Protein AF-A0A945I5L0-F1 (afdb_monomer_lite)

Radius of gyration: 22.21 Å; chains: 1; bounding box: 47×40×61 Å

Foldseek 3Di:
DVLVVVLVVVCVVVVLDDCQLADDQDDDPPGQAPDDDHPPDFPWDDDDDPPDTDTDGDDDCVVVQQVVPDVVSQVVRVVVVVVSVVSVLVSCCPRPPPSVVPDDPDDDPGDDDLAHDAFAFQDAAEPCQQQVQDDDQQFAFDWDWDFRVNVVRDITTHTDHQRQQGGPPDQAGGRAQLRGRYDPVCSNRPGHDPVNRVRRVVSRVVLNVVCVVVVHTSVPDDCNDHND

pLDDT: mean 82.98, std 13.94, range [37.53, 96.94]

Structure (mmCIF, N/CA/C/O backbone):
data_AF-A0A945I5L0-F1
#
_entry.id   AF-A0A945I5L0-F1
#
loop_
_atom_site.group_PDB
_atom_site.id
_atom_site.type_symbol
_atom_site.label_atom_id
_atom_site.label_alt_id
_atom_site.label_comp_id
_atom_site.label_asym_id
_atom_site.label_entity_id
_atom_site.label_seq_id
_atom_site.pdbx_PDB_ins_code
_atom_site.Cartn_x
_atom_site.Cartn_y
_atom_site.Cartn_z
_atom_site.occupancy
_atom_site.B_iso_or_equiv
_atom_site.auth_seq_id
_atom_site.auth_comp_id
_atom_site.auth_asym_id
_atom_site.auth_atom_id
_atom_site.pdbx_PDB_model_num
ATOM 1 N N . ASP A 1 1 ? 21.407 6.191 -12.675 1.00 66.44 1 ASP A N 1
ATOM 2 C CA . ASP A 1 1 ? 22.549 5.654 -13.430 1.00 66.44 1 ASP A CA 1
ATOM 3 C C . ASP A 1 1 ? 22.807 6.557 -14.636 1.00 66.44 1 ASP A C 1
ATOM 5 O O . ASP A 1 1 ? 21.913 6.680 -15.469 1.00 66.44 1 ASP A O 1
ATOM 9 N N . PRO A 1 2 ? 23.969 7.232 -14.724 1.00 72.81 2 PRO A N 1
ATOM 10 C CA . PRO A 1 2 ? 24.285 8.130 -15.839 1.00 72.81 2 PRO A CA 1
ATOM 11 C C . PRO A 1 2 ? 24.276 7.450 -17.216 1.00 72.81 2 PRO A C 1
ATOM 13 O O . PRO A 1 2 ? 23.980 8.102 -18.215 1.00 72.81 2 PRO A O 1
ATOM 16 N N . MET A 1 3 ? 24.588 6.150 -17.281 1.00 78.19 3 MET A N 1
ATOM 17 C CA . MET A 1 3 ? 24.560 5.384 -18.525 1.00 78.19 3 MET A CA 1
ATOM 18 C C . MET A 1 3 ? 23.117 5.197 -18.994 1.00 78.19 3 MET A C 1
ATOM 20 O O . MET A 1 3 ? 22.793 5.556 -20.124 1.00 78.19 3 MET A O 1
ATOM 24 N N . LEU A 1 4 ? 22.239 4.717 -18.108 1.00 81.81 4 LEU A N 1
ATOM 25 C CA . LEU A 1 4 ? 20.824 4.512 -18.420 1.00 81.81 4 LEU A CA 1
ATOM 26 C C . LEU A 1 4 ? 20.132 5.825 -18.816 1.00 81.81 4 LEU A C 1
ATOM 28 O O . LEU A 1 4 ? 19.403 5.858 -19.802 1.00 81.81 4 LEU A O 1
ATOM 32 N N . SER A 1 5 ? 20.414 6.928 -18.113 1.00 83.44 5 SER A N 1
ATOM 33 C CA . SER A 1 5 ? 19.876 8.253 -18.457 1.00 83.44 5 SER A CA 1
ATOM 34 C C . SER A 1 5 ? 20.220 8.674 -19.889 1.00 83.44 5 SER A C 1
ATOM 36 O O . SER A 1 5 ? 19.339 9.125 -20.617 1.00 83.44 5 SER A O 1
ATOM 38 N N . LYS A 1 6 ? 21.468 8.462 -20.326 1.00 88.06 6 LYS A N 1
ATOM 39 C CA . LYS A 1 6 ? 21.899 8.778 -21.695 1.00 88.06 6 LYS A CA 1
ATOM 40 C C . LYS A 1 6 ? 21.169 7.930 -22.742 1.00 88.06 6 LYS A C 1
ATOM 42 O O . LYS A 1 6 ? 20.805 8.442 -23.798 1.00 88.06 6 LYS A O 1
ATOM 47 N N . LEU A 1 7 ? 20.949 6.646 -22.454 1.00 90.19 7 LEU A N 1
ATOM 48 C CA . LEU A 1 7 ? 20.206 5.748 -23.342 1.00 90.19 7 LEU A CA 1
ATOM 49 C C . LEU A 1 7 ? 18.736 6.172 -23.460 1.00 90.19 7 LEU A C 1
ATOM 51 O O . LEU A 1 7 ? 18.211 6.239 -24.568 1.00 90.19 7 LEU A O 1
ATOM 55 N N . ILE A 1 8 ? 18.099 6.536 -22.343 1.00 87.75 8 ILE A N 1
ATOM 56 C CA . ILE A 1 8 ? 16.725 7.063 -22.321 1.00 87.75 8 ILE A CA 1
ATOM 57 C C . ILE A 1 8 ? 16.627 8.352 -23.149 1.00 87.75 8 ILE A C 1
ATOM 59 O O . ILE A 1 8 ? 15.706 8.500 -23.951 1.00 87.75 8 ILE A O 1
ATOM 63 N N . GLU A 1 9 ? 17.569 9.286 -22.996 1.00 88.56 9 GLU A N 1
ATOM 64 C CA . GLU A 1 9 ? 17.608 10.515 -23.801 1.00 88.56 9 GLU A CA 1
ATOM 65 C C . GLU A 1 9 ? 17.760 10.218 -25.297 1.00 88.56 9 GLU A C 1
ATOM 67 O O . GLU A 1 9 ? 17.050 10.801 -26.119 1.00 88.56 9 GLU A O 1
ATOM 72 N N . GLN A 1 10 ? 18.634 9.274 -25.654 1.00 93.25 10 GLN A N 1
ATOM 73 C CA . GLN A 1 10 ? 18.831 8.846 -27.036 1.00 93.25 10 GLN A CA 1
ATOM 74 C C . GLN A 1 10 ? 17.562 8.215 -27.630 1.00 93.25 10 GLN A C 1
ATOM 76 O O . GLN A 1 10 ? 17.189 8.537 -28.758 1.00 93.25 10 GLN A O 1
ATOM 81 N N . ALA A 1 11 ? 16.885 7.343 -26.881 1.00 92.56 11 ALA A N 1
ATOM 82 C CA . ALA A 1 11 ? 15.644 6.707 -27.312 1.00 92.56 11 ALA A CA 1
ATOM 83 C C . ALA A 1 11 ? 14.492 7.714 -27.443 1.00 92.56 11 ALA A C 1
ATOM 85 O O . ALA A 1 11 ? 13.739 7.670 -28.415 1.00 92.56 11 ALA A O 1
ATOM 86 N N . ARG A 1 12 ? 14.395 8.687 -26.525 1.00 90.50 12 ARG A N 1
ATOM 87 C CA . ARG A 1 12 ? 13.446 9.808 -26.635 1.00 90.50 12 ARG A CA 1
ATOM 88 C C . ARG A 1 12 ? 13.688 10.644 -27.880 1.00 90.50 12 ARG A C 1
ATOM 90 O O . ARG A 1 12 ? 12.738 10.951 -28.590 1.00 90.50 12 ARG A O 1
ATOM 97 N N . ALA A 1 13 ? 14.943 10.999 -28.154 1.00 93.75 13 ALA A N 1
ATOM 98 C CA . ALA A 1 13 ? 15.300 11.776 -29.338 1.00 93.75 13 ALA A CA 1
ATOM 99 C C . ALA A 1 13 ? 14.972 11.032 -30.646 1.00 93.75 13 ALA A C 1
ATOM 101 O O . ALA A 1 13 ? 14.662 11.671 -31.648 1.00 93.75 13 ALA A O 1
ATOM 102 N N . ALA A 1 14 ? 15.012 9.696 -30.628 1.00 95.94 14 ALA A N 1
ATOM 103 C CA . ALA A 1 14 ? 14.621 8.846 -31.750 1.00 95.94 14 ALA A CA 1
ATOM 104 C C . ALA A 1 14 ? 13.099 8.622 -31.869 1.00 95.94 14 ALA A C 1
ATOM 106 O O . ALA A 1 14 ? 12.643 8.177 -32.918 1.00 95.94 14 ALA A O 1
ATOM 107 N N . GLY A 1 15 ? 12.316 8.942 -30.831 1.00 94.19 15 GLY A N 1
ATOM 108 C CA . GLY A 1 15 ? 10.877 8.662 -30.778 1.00 94.19 15 GLY A CA 1
ATOM 109 C C . GLY A 1 15 ? 10.533 7.203 -30.460 1.00 94.19 15 GLY A C 1
ATOM 110 O O . GLY A 1 15 ? 9.399 6.787 -30.674 1.00 94.19 15 GLY A O 1
ATOM 111 N N . ASP A 1 16 ? 11.492 6.433 -29.944 1.00 93.81 16 ASP A N 1
ATOM 112 C CA . ASP A 1 16 ? 11.340 4.993 -29.705 1.00 93.81 16 ASP A CA 1
ATOM 113 C C . ASP A 1 16 ? 10.598 4.664 -28.403 1.00 93.81 16 ASP A C 1
ATOM 115 O O . ASP A 1 16 ? 10.132 3.541 -28.227 1.00 93.81 16 ASP A O 1
ATOM 119 N N . ILE A 1 17 ? 10.498 5.626 -27.480 1.00 89.50 17 ILE A N 1
ATOM 120 C CA . ILE A 1 17 ? 9.820 5.461 -26.190 1.00 89.50 17 ILE A CA 1
ATOM 121 C C . ILE A 1 17 ? 8.813 6.592 -25.947 1.00 89.50 17 ILE A C 1
ATOM 123 O O . ILE A 1 17 ? 9.115 7.752 -26.251 1.00 89.50 17 ILE A O 1
ATOM 127 N N . PRO A 1 18 ? 7.624 6.304 -25.379 1.00 85.44 18 PRO A N 1
ATOM 128 C CA . PRO A 1 18 ? 6.654 7.333 -25.052 1.00 85.44 18 PRO A CA 1
ATOM 129 C C . PRO A 1 18 ? 7.163 8.195 -23.887 1.00 85.44 18 PRO A C 1
ATOM 131 O O . PRO A 1 18 ? 7.977 7.742 -23.072 1.00 85.44 18 PRO A O 1
ATOM 134 N N . PRO A 1 19 ? 6.661 9.435 -23.756 1.00 79.12 19 PRO A N 1
ATOM 135 C CA . PRO A 1 19 ? 7.064 10.340 -22.678 1.00 79.12 19 PRO A CA 1
ATOM 136 C C . PRO A 1 19 ? 6.838 9.743 -21.278 1.00 79.12 19 PRO A C 1
ATOM 138 O O . PRO A 1 19 ? 7.612 10.030 -20.359 1.00 79.12 19 PRO A O 1
ATOM 141 N N . ASP A 1 20 ? 5.842 8.866 -21.146 1.00 76.44 20 ASP A N 1
ATOM 142 C CA . ASP A 1 20 ? 5.364 8.324 -19.876 1.00 76.44 20 ASP A CA 1
ATOM 143 C C . ASP A 1 20 ? 6.199 7.152 -19.318 1.00 76.44 20 ASP A C 1
ATOM 145 O O . ASP A 1 20 ? 6.167 6.929 -18.109 1.00 76.44 20 ASP A O 1
ATOM 149 N N . LEU A 1 21 ? 6.979 6.434 -20.147 1.00 77.56 21 LEU A N 1
ATOM 150 C CA . LEU A 1 21 ? 7.685 5.200 -19.741 1.00 77.56 21 LEU A CA 1
ATOM 151 C C . LEU A 1 21 ? 8.842 5.451 -18.752 1.00 77.56 21 LEU A C 1
ATOM 153 O O . LEU A 1 21 ? 9.045 4.681 -17.820 1.00 77.56 21 LEU A O 1
ATOM 157 N N . TYR A 1 22 ? 9.563 6.565 -18.920 1.00 76.44 22 TYR A N 1
ATOM 158 C CA . TYR A 1 22 ? 10.736 6.941 -18.107 1.00 76.44 22 TYR A CA 1
ATOM 159 C C . TYR A 1 22 ? 10.700 8.397 -17.648 1.00 76.44 22 TYR A C 1
ATOM 161 O O . TYR A 1 22 ? 11.687 9.139 -17.703 1.00 76.44 22 TYR A O 1
ATOM 169 N N . ARG A 1 23 ? 9.515 8.877 -17.305 1.00 67.81 23 ARG A N 1
ATOM 170 C CA . ARG A 1 23 ? 9.290 10.280 -16.954 1.00 67.81 23 ARG A CA 1
ATOM 171 C C . ARG A 1 23 ? 10.188 10.777 -15.801 1.00 67.81 23 ARG A C 1
ATOM 173 O O . ARG A 1 23 ? 10.500 10.020 -14.879 1.00 67.81 23 ARG A O 1
ATOM 180 N N . PRO A 1 24 ? 10.574 12.061 -15.821 1.00 55.81 24 PRO A N 1
ATOM 181 C CA . PRO A 1 24 ? 11.215 12.694 -14.678 1.00 55.81 24 PRO A CA 1
ATOM 182 C C . PRO A 1 24 ? 10.244 12.812 -13.494 1.00 55.81 24 PRO A C 1
ATOM 184 O O . PRO A 1 24 ? 9.022 12.814 -13.653 1.00 55.81 24 PRO A O 1
ATOM 187 N N . ARG A 1 25 ? 10.804 12.942 -12.290 1.00 55.09 25 ARG A N 1
ATOM 188 C CA . ARG A 1 25 ? 10.047 13.162 -11.056 1.00 55.09 25 ARG A CA 1
ATOM 189 C C . ARG A 1 25 ? 9.241 14.467 -11.147 1.00 55.09 25 ARG A C 1
ATOM 191 O O . ARG A 1 25 ? 9.793 15.511 -11.484 1.00 55.09 25 ARG A O 1
ATOM 198 N N . MET A 1 26 ? 7.945 14.405 -10.844 1.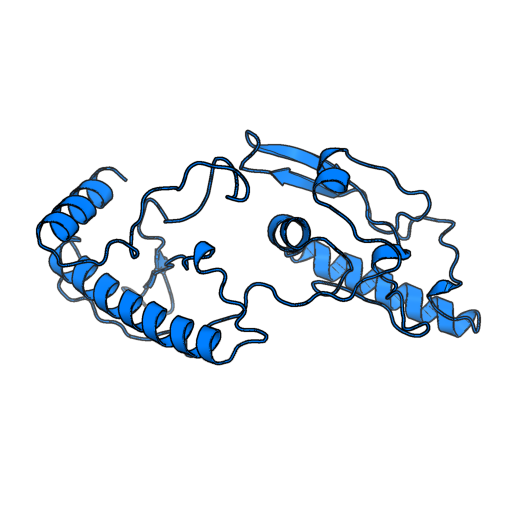00 50.25 26 MET A N 1
ATOM 199 C CA . MET A 1 26 ? 7.090 15.594 -10.769 1.00 50.25 26 MET A CA 1
ATOM 200 C C . MET A 1 26 ? 7.406 16.410 -9.506 1.00 50.25 26 MET A C 1
ATOM 202 O O . MET A 1 26 ? 7.640 15.835 -8.445 1.00 50.25 26 MET A O 1
ATOM 206 N N . SER A 1 27 ? 7.381 17.741 -9.607 1.00 44.84 27 SER A N 1
ATOM 207 C CA . SER A 1 27 ? 7.431 18.669 -8.467 1.00 44.84 27 SER A CA 1
ATOM 208 C C . SER A 1 27 ? 6.010 19.072 -8.029 1.00 44.84 27 SER A C 1
ATOM 210 O O . SER A 1 27 ? 5.124 19.200 -8.872 1.00 44.84 27 SER A O 1
ATOM 212 N N . GLY A 1 28 ? 5.768 19.272 -6.723 1.00 49.91 28 GLY A N 1
ATOM 213 C CA . GLY A 1 28 ? 4.475 19.747 -6.187 1.00 49.91 28 GLY A CA 1
ATOM 214 C C . GLY A 1 28 ? 3.979 19.020 -4.925 1.00 49.91 28 GLY A C 1
ATOM 215 O O . GLY A 1 28 ? 4.681 18.179 -4.369 1.00 49.91 28 GLY A O 1
ATOM 216 N N . SER A 1 29 ? 2.768 19.358 -4.460 1.00 40.06 29 SER A N 1
ATOM 217 C CA . SER A 1 29 ? 2.076 18.717 -3.325 1.00 40.06 29 SER A CA 1
ATOM 218 C C . SER A 1 29 ? 1.221 17.521 -3.774 1.00 40.06 29 SER A C 1
ATOM 220 O O . SER A 1 29 ? 0.712 17.495 -4.892 1.00 40.06 29 SER A O 1
ATOM 222 N N . GLY A 1 30 ? 1.060 16.508 -2.912 1.00 44.91 30 GLY A N 1
ATOM 223 C CA . GLY A 1 30 ? 0.333 15.271 -3.258 1.00 44.91 30 GLY A CA 1
ATOM 224 C C . GLY A 1 30 ? 1.135 14.288 -4.122 1.00 44.91 30 GLY A C 1
ATOM 225 O O . GLY A 1 30 ? 0.582 13.332 -4.659 1.00 44.91 30 GLY A O 1
ATOM 226 N N . VAL A 1 31 ? 2.442 14.517 -4.241 1.00 45.44 31 VAL A N 1
ATOM 227 C CA . VAL A 1 31 ? 3.426 13.600 -4.816 1.00 45.44 31 VAL A CA 1
ATOM 228 C C . VAL A 1 31 ? 4.303 13.152 -3.647 1.00 45.44 31 VAL A C 1
ATOM 230 O O . VAL A 1 31 ? 4.755 14.004 -2.883 1.00 45.44 31 VAL A O 1
ATOM 233 N N . TYR A 1 32 ? 4.483 11.842 -3.446 1.00 43.78 32 TYR A N 1
ATOM 234 C CA . TYR A 1 32 ? 5.403 11.274 -2.446 1.00 43.78 32 TYR A CA 1
ATOM 235 C C . TYR A 1 32 ? 6.716 12.062 -2.445 1.00 43.78 32 TYR A C 1
ATOM 237 O O . TYR A 1 32 ? 7.412 11.994 -3.448 1.00 43.78 32 TYR A O 1
ATOM 245 N N . GLY A 1 33 ? 7.001 12.817 -1.372 1.00 41.62 33 GLY A N 1
ATOM 246 C CA . GLY A 1 33 ? 7.900 13.985 -1.373 1.00 41.62 33 GLY A CA 1
ATOM 247 C C . GLY A 1 33 ? 9.160 13.868 -2.235 1.00 41.62 33 GLY A C 1
ATOM 248 O O . GLY A 1 33 ? 9.067 14.025 -3.451 1.00 41.62 33 GLY A O 1
ATOM 249 N N . ASP A 1 34 ? 10.350 13.680 -1.643 1.00 37.53 34 ASP A N 1
ATOM 250 C CA . ASP A 1 34 ? 11.603 13.699 -2.415 1.00 37.53 34 ASP A CA 1
ATOM 251 C C . ASP A 1 34 ? 11.985 12.422 -3.182 1.00 37.53 34 ASP A C 1
ATOM 253 O O . ASP A 1 34 ? 12.914 12.419 -3.998 1.00 37.53 34 ASP A O 1
ATOM 257 N N . TYR A 1 35 ? 11.238 11.338 -2.990 1.00 43.78 35 TYR A N 1
ATOM 258 C CA . TYR A 1 35 ? 11.659 10.025 -3.457 1.00 43.78 35 TYR A CA 1
ATOM 259 C C . TYR A 1 35 ? 10.468 9.176 -3.913 1.00 43.78 35 TYR A C 1
ATOM 261 O O . TYR A 1 35 ? 9.461 9.096 -3.211 1.00 43.78 35 TYR A O 1
ATOM 269 N N . TYR A 1 36 ? 10.678 8.497 -5.055 1.00 39.56 36 TYR A N 1
ATOM 270 C CA . TYR A 1 36 ? 9.771 7.658 -5.867 1.00 39.56 36 TYR A CA 1
ATOM 271 C C . TYR A 1 36 ? 9.086 8.481 -7.001 1.00 39.56 36 TYR A C 1
ATOM 273 O O . TYR A 1 36 ? 8.528 9.537 -6.745 1.00 39.56 36 TYR A O 1
ATOM 281 N N . ILE A 1 37 ? 9.109 8.133 -8.303 1.00 46.03 37 ILE A N 1
ATOM 282 C CA . ILE A 1 37 ? 8.884 6.819 -8.934 1.00 46.03 37 ILE A CA 1
ATOM 283 C C . ILE A 1 37 ? 9.445 6.791 -10.374 1.00 46.03 37 ILE A C 1
ATOM 285 O O . ILE A 1 37 ? 9.104 7.638 -11.196 1.00 46.03 37 ILE A O 1
ATOM 289 N N . GLY A 1 38 ? 10.248 5.770 -10.664 1.00 43.75 38 GLY A N 1
ATOM 290 C CA . GLY A 1 38 ? 10.978 5.537 -11.912 1.00 43.75 38 GLY A CA 1
ATOM 291 C C . GLY A 1 38 ? 12.356 5.075 -11.479 1.00 43.75 38 GLY A C 1
ATOM 292 O O . GLY A 1 38 ? 13.128 5.883 -10.966 1.00 43.75 38 GLY A O 1
ATOM 293 N N . HIS A 1 39 ? 12.607 3.767 -11.483 1.00 48.91 39 HIS A N 1
ATOM 294 C CA . HIS A 1 39 ? 13.852 3.274 -10.912 1.00 48.91 39 HIS A CA 1
ATOM 295 C C . HIS A 1 39 ? 15.007 3.872 -11.743 1.00 48.91 39 HIS A C 1
ATOM 297 O O . HIS A 1 39 ? 14.996 3.744 -12.966 1.00 48.91 39 HIS A O 1
ATOM 303 N N . PRO A 1 40 ? 15.988 4.577 -11.143 1.00 48.50 40 PRO A N 1
ATOM 304 C CA . PRO A 1 40 ? 17.085 5.190 -11.900 1.00 48.50 40 PRO A CA 1
ATOM 305 C C . PRO A 1 40 ? 18.076 4.144 -12.433 1.00 48.50 40 PRO A C 1
ATOM 307 O O . PRO A 1 40 ? 19.151 4.508 -12.916 1.00 48.50 40 PRO A O 1
ATOM 310 N N . THR A 1 41 ? 17.743 2.865 -12.274 1.00 57.25 41 THR A N 1
ATOM 311 C CA . THR A 1 41 ? 18.462 1.681 -12.732 1.00 57.25 41 THR A CA 1
ATOM 312 C C . THR A 1 41 ? 17.422 0.658 -13.179 1.00 57.25 41 THR A C 1
ATOM 314 O O . THR A 1 41 ? 16.284 0.703 -12.720 1.00 57.25 41 THR A O 1
ATOM 317 N N . LEU A 1 42 ? 17.818 -0.299 -14.007 1.00 70.12 42 LEU A N 1
ATOM 318 C CA . LEU A 1 42 ? 16.999 -1.479 -14.261 1.00 70.12 42 LEU A CA 1
ATOM 319 C C . LEU A 1 42 ? 16.968 -2.314 -12.977 1.00 70.12 42 LEU A C 1
ATOM 321 O O . LEU A 1 42 ? 18.011 -2.802 -12.540 1.00 70.12 42 LEU A O 1
ATOM 325 N N . ASP A 1 43 ? 15.810 -2.404 -12.329 1.00 71.94 43 ASP A N 1
ATOM 326 C CA . ASP A 1 43 ? 15.641 -3.250 -11.149 1.00 71.94 43 ASP A CA 1
ATOM 327 C C . ASP A 1 43 ? 15.365 -4.681 -11.617 1.00 71.94 43 ASP A C 1
ATOM 329 O O . ASP A 1 43 ? 14.273 -5.008 -12.091 1.00 71.94 43 ASP A O 1
ATOM 333 N N . LEU A 1 44 ? 16.419 -5.497 -11.568 1.00 77.00 44 LEU A N 1
ATOM 334 C CA . LEU A 1 44 ? 16.451 -6.854 -12.092 1.00 77.00 44 LEU A CA 1
ATOM 335 C C . LEU A 1 44 ? 16.654 -7.846 -10.954 1.00 77.00 44 LEU A C 1
ATOM 337 O O . LEU A 1 44 ? 17.707 -7.884 -10.317 1.00 77.00 44 LEU A O 1
ATOM 341 N N . SER A 1 45 ? 15.665 -8.705 -10.740 1.00 82.31 45 SER A N 1
ATOM 342 C CA . SER A 1 45 ? 15.770 -9.816 -9.793 1.00 82.31 45 SER A CA 1
ATOM 343 C C . SER A 1 45 ? 15.985 -11.126 -10.555 1.00 82.31 45 SER A C 1
ATOM 345 O O . SER A 1 45 ? 15.134 -11.477 -11.376 1.00 82.31 45 SER A O 1
ATOM 347 N N . PRO A 1 46 ? 17.084 -11.873 -10.328 1.00 80.44 46 PRO A N 1
ATOM 348 C CA . PRO A 1 46 ? 17.290 -13.156 -10.991 1.00 80.44 46 PRO A CA 1
ATOM 349 C C . PRO A 1 46 ? 16.214 -14.146 -10.545 1.00 80.44 46 PRO A C 1
ATOM 351 O O . PRO A 1 46 ? 15.891 -14.236 -9.360 1.00 80.44 46 PRO A O 1
ATOM 354 N N . ILE A 1 47 ? 15.672 -14.913 -11.486 1.00 77.38 47 ILE A N 1
ATOM 355 C CA . ILE A 1 47 ? 14.628 -15.895 -11.192 1.00 77.38 47 ILE A CA 1
ATOM 356 C C . ILE A 1 47 ? 14.873 -17.199 -11.923 1.00 77.38 47 ILE A C 1
ATOM 358 O O . ILE A 1 47 ? 15.270 -17.168 -13.076 1.00 77.38 47 ILE A O 1
ATOM 362 N N . ARG A 1 48 ? 14.549 -18.316 -11.250 1.00 64.50 48 ARG A N 1
ATOM 363 C CA . ARG A 1 48 ? 14.397 -19.713 -11.727 1.00 64.50 48 ARG A CA 1
ATOM 364 C C . ARG A 1 48 ? 15.560 -20.350 -12.513 1.00 64.50 48 ARG A C 1
ATOM 366 O O . ARG A 1 48 ? 15.864 -21.504 -12.236 1.00 64.50 48 ARG A O 1
ATOM 373 N N . ALA A 1 49 ? 16.200 -19.664 -13.452 1.00 76.31 49 ALA A N 1
ATOM 374 C CA . ALA A 1 49 ? 17.280 -20.162 -14.296 1.00 76.31 49 ALA A CA 1
ATOM 375 C C . ALA A 1 49 ? 18.336 -19.074 -14.568 1.00 76.31 49 ALA A C 1
ATOM 377 O O . ALA A 1 49 ? 18.108 -17.880 -14.372 1.00 76.31 49 ALA A O 1
ATOM 378 N N . ASN A 1 50 ? 19.514 -19.491 -15.032 1.00 81.19 50 ASN A N 1
ATOM 379 C CA . ASN A 1 50 ? 20.558 -18.556 -15.447 1.00 81.19 50 ASN A CA 1
ATOM 380 C C . ASN A 1 50 ? 20.089 -17.731 -16.651 1.00 81.19 50 ASN A C 1
ATOM 382 O O . ASN A 1 50 ? 19.626 -18.290 -17.643 1.00 81.19 50 ASN A O 1
ATOM 386 N N . GLY A 1 51 ? 20.257 -16.410 -16.571 1.00 82.06 51 GLY A N 1
ATOM 387 C CA . GLY A 1 51 ? 19.913 -15.484 -17.651 1.00 82.06 51 GLY A CA 1
ATOM 388 C C . GLY A 1 51 ? 18.450 -15.031 -17.681 1.00 82.06 51 GLY A C 1
ATOM 389 O O . GLY A 1 51 ? 18.110 -14.216 -18.533 1.00 82.06 51 GLY A O 1
ATOM 390 N N . SER A 1 52 ? 17.594 -15.502 -16.766 1.00 85.50 52 SER A N 1
ATOM 391 C CA . SER A 1 52 ? 16.232 -14.981 -16.602 1.00 85.50 52 SER A CA 1
ATOM 392 C C . SER A 1 52 ? 16.128 -14.032 -15.413 1.00 85.50 52 SER A C 1
ATOM 394 O O . SER A 1 52 ? 16.541 -14.348 -14.294 1.00 85.50 52 SER A O 1
ATOM 396 N N . TYR A 1 53 ? 15.519 -12.876 -15.664 1.00 86.38 53 TYR A N 1
ATOM 397 C CA . TYR A 1 53 ? 15.356 -11.800 -14.696 1.00 86.38 53 TYR A CA 1
ATOM 398 C C . TYR A 1 53 ? 13.910 -11.307 -14.717 1.00 86.38 53 TYR A C 1
ATOM 400 O O . TYR A 1 53 ? 13.302 -11.225 -15.783 1.00 86.38 53 TYR A O 1
ATOM 408 N N . ILE A 1 54 ? 13.369 -10.958 -13.550 1.00 84.81 54 ILE A N 1
ATOM 409 C CA . ILE A 1 54 ? 12.205 -10.074 -13.475 1.00 84.81 54 ILE A CA 1
ATOM 410 C C . ILE A 1 54 ? 12.709 -8.647 -13.569 1.00 84.81 54 ILE A C 1
ATOM 412 O O . ILE A 1 54 ? 13.558 -8.253 -12.772 1.00 84.81 54 ILE A O 1
ATOM 416 N N . LEU A 1 55 ? 12.142 -7.897 -14.507 1.00 81.25 55 LEU A N 1
ATOM 417 C CA . LEU A 1 55 ? 12.274 -6.454 -14.580 1.00 81.25 55 LEU A CA 1
ATOM 418 C C . LEU A 1 55 ? 11.096 -5.798 -13.864 1.00 81.25 55 LEU A C 1
ATOM 420 O O . LEU A 1 55 ? 9.939 -6.022 -14.226 1.00 81.25 55 LEU A O 1
ATOM 424 N N . TRP A 1 56 ? 11.399 -4.970 -12.870 1.00 76.44 56 TRP A N 1
ATOM 425 C CA . TRP A 1 56 ? 10.397 -4.183 -12.165 1.00 76.44 56 TRP A CA 1
ATOM 426 C C . TRP A 1 56 ? 10.279 -2.792 -12.786 1.00 76.44 56 TRP A C 1
ATOM 428 O O . TRP A 1 56 ? 11.150 -1.940 -12.619 1.00 76.44 56 TRP A O 1
ATOM 438 N N . GLN A 1 57 ? 9.157 -2.550 -13.464 1.00 71.94 57 GLN A N 1
ATOM 439 C CA . GLN A 1 57 ? 8.760 -1.221 -13.917 1.00 71.94 57 GLN A CA 1
ATOM 440 C C . GLN A 1 57 ? 7.690 -0.676 -12.971 1.00 71.94 57 GLN A C 1
ATOM 442 O O . GLN A 1 57 ? 6.736 -1.373 -12.620 1.00 71.94 57 GLN A O 1
ATOM 447 N N . ASN A 1 58 ? 7.816 0.584 -12.568 1.00 68.69 58 ASN A N 1
ATOM 448 C CA . ASN A 1 58 ? 6.767 1.215 -11.779 1.00 68.69 58 ASN A CA 1
ATOM 449 C C . ASN A 1 58 ? 5.627 1.721 -12.666 1.00 68.69 58 ASN A C 1
ATOM 451 O O . ASN A 1 58 ? 5.848 2.152 -13.796 1.00 68.69 58 ASN A O 1
ATOM 455 N N . VAL A 1 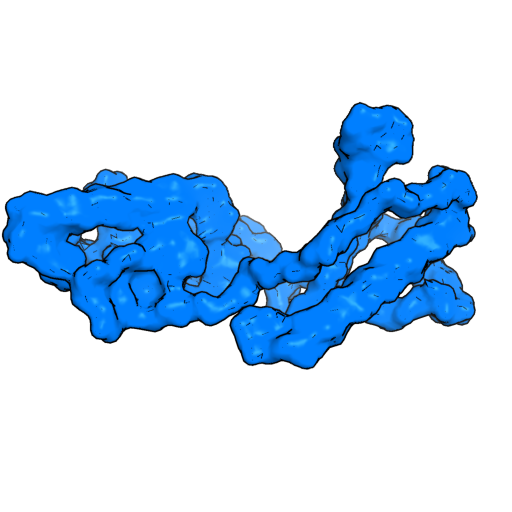59 ? 4.418 1.738 -12.106 1.00 69.62 59 VAL A N 1
ATOM 456 C CA . VAL A 1 59 ? 3.220 2.235 -12.786 1.00 69.62 59 VAL A CA 1
ATOM 457 C C . VAL A 1 59 ? 3.012 3.743 -12.568 1.00 69.62 59 VAL A C 1
ATOM 459 O O . VAL A 1 59 ? 3.352 4.273 -11.504 1.00 69.62 59 VAL A O 1
ATOM 462 N N . PRO A 1 60 ? 2.423 4.450 -13.542 1.00 67.62 60 PRO A N 1
ATOM 463 C CA . PRO A 1 60 ? 1.998 5.841 -13.393 1.00 67.62 60 PRO A CA 1
ATOM 464 C C . PRO A 1 60 ? 0.840 6.085 -12.415 1.00 67.62 60 PRO A C 1
ATOM 466 O O . PRO A 1 60 ? -0.333 6.095 -12.781 1.00 67.62 60 PRO A O 1
ATOM 469 N N . TYR A 1 61 ? 1.150 6.336 -11.146 1.00 64.38 61 TYR A N 1
ATOM 470 C CA . TYR A 1 61 ? 0.114 6.564 -10.127 1.00 64.38 61 TYR A CA 1
ATOM 471 C C . TYR A 1 61 ? -0.710 7.859 -10.318 1.00 64.38 61 TYR A C 1
ATOM 473 O O . TYR A 1 61 ? -1.850 7.943 -9.865 1.00 64.38 61 TYR A O 1
ATOM 481 N N . GLU A 1 62 ? -0.187 8.872 -11.007 1.00 63.75 62 GLU A N 1
ATOM 482 C CA . GLU A 1 62 ? -0.880 10.131 -11.321 1.00 63.75 62 GLU A CA 1
ATOM 483 C C . GLU A 1 62 ? -1.954 9.991 -12.396 1.00 63.75 62 GLU A C 1
ATOM 485 O O . GLU A 1 62 ? -2.759 10.908 -12.559 1.00 63.75 62 GLU A O 1
ATOM 490 N N . TRP A 1 63 ? -2.024 8.847 -13.083 1.00 73.69 63 TRP A N 1
ATOM 491 C CA . TRP A 1 63 ? -3.203 8.541 -13.884 1.00 73.69 63 TRP A CA 1
ATOM 492 C C . TRP A 1 63 ? -4.475 8.521 -13.031 1.00 73.69 63 TRP A C 1
ATOM 494 O O . TRP A 1 63 ? -5.557 8.676 -13.591 1.00 73.69 63 TRP A O 1
ATOM 504 N N . LYS A 1 64 ? -4.347 8.370 -11.696 1.00 75.25 64 LYS A N 1
ATOM 505 C CA . LYS A 1 64 ? -5.462 8.381 -10.736 1.00 75.25 64 LYS A CA 1
ATOM 506 C C . LYS A 1 64 ? -6.589 7.453 -11.196 1.00 75.25 64 LYS A C 1
ATOM 508 O O . LYS A 1 64 ? -7.765 7.801 -11.165 1.00 75.25 64 LYS A O 1
ATOM 513 N N . LEU A 1 65 ? -6.194 6.276 -11.679 1.00 83.56 65 LEU A N 1
ATOM 514 C CA . LEU A 1 65 ? -7.123 5.273 -12.174 1.00 83.56 65 LEU A CA 1
ATOM 515 C C . LEU A 1 65 ? -7.793 4.591 -10.987 1.00 83.56 65 LEU A C 1
ATOM 517 O O . LEU A 1 65 ? -7.162 3.849 -10.237 1.00 83.56 65 LEU A O 1
ATOM 521 N N . HIS A 1 66 ? -9.087 4.835 -10.852 1.00 86.56 66 HIS A N 1
ATOM 522 C CA . HIS A 1 66 ? -9.974 4.152 -9.916 1.00 86.56 66 HIS A CA 1
ATOM 523 C C . HIS A 1 66 ? -10.418 2.797 -10.489 1.00 86.56 66 HIS A C 1
ATOM 525 O O . HIS A 1 66 ? -11.559 2.607 -10.896 1.00 86.56 66 HIS A O 1
ATOM 531 N N . MET A 1 67 ? -9.472 1.865 -10.619 1.00 87.31 67 MET A N 1
ATOM 532 C CA . MET A 1 67 ? -9.724 0.539 -11.207 1.00 87.31 67 MET A CA 1
ATOM 533 C C . MET A 1 67 ? -10.641 -0.341 -10.342 1.00 87.31 67 MET A C 1
ATOM 535 O O . MET A 1 67 ? -11.146 -1.350 -10.812 1.00 87.31 67 MET A O 1
ATOM 539 N N . ASP A 1 68 ? -10.859 0.020 -9.076 1.00 86.25 68 ASP A N 1
ATOM 540 C CA . ASP A 1 68 ? -11.778 -0.667 -8.166 1.00 86.25 68 ASP A CA 1
ATOM 541 C C . ASP A 1 68 ? -13.247 -0.294 -8.395 1.00 86.25 68 ASP A C 1
ATOM 543 O O . ASP A 1 68 ? -14.146 -0.905 -7.806 1.00 86.25 68 ASP A O 1
ATOM 547 N N . ASP A 1 69 ? -13.511 0.725 -9.215 1.00 88.62 69 ASP A N 1
ATOM 548 C CA . ASP A 1 69 ? -14.865 1.220 -9.419 1.00 88.62 69 ASP A CA 1
ATOM 549 C C . ASP A 1 69 ? -15.238 1.721 -10.799 1.00 88.62 69 ASP A C 1
ATOM 551 O O . ASP A 1 69 ? -16.425 1.942 -11.057 1.00 88.62 69 ASP A O 1
ATOM 555 N N . ASN A 1 70 ? -14.253 1.854 -11.676 1.00 91.19 70 ASN A N 1
ATOM 556 C CA . ASN A 1 70 ? -14.448 2.290 -13.034 1.00 91.19 70 ASN A CA 1
ATOM 557 C C . ASN A 1 70 ? -13.818 1.266 -14.007 1.00 91.19 70 ASN A C 1
ATOM 559 O O . ASN A 1 70 ? -12.590 1.157 -14.079 1.00 91.19 70 ASN A O 1
ATOM 563 N N . PRO A 1 71 ? -14.634 0.548 -14.803 1.00 91.75 71 PRO A N 1
ATOM 564 C CA . PRO A 1 71 ? -14.131 -0.432 -15.768 1.00 91.75 71 PRO A CA 1
ATOM 565 C C . PRO A 1 71 ? -13.380 0.202 -16.953 1.00 91.75 71 PRO A C 1
ATOM 567 O O . PRO A 1 71 ? -12.507 -0.437 -17.544 1.00 91.75 71 PRO A O 1
ATOM 570 N N . GLU A 1 72 ? -13.660 1.461 -17.307 1.00 94.12 72 GLU A N 1
ATOM 571 C CA . GLU A 1 72 ? -12.877 2.191 -18.313 1.00 94.12 72 GLU A CA 1
ATOM 572 C C . GLU A 1 72 ? -11.460 2.480 -17.802 1.00 94.12 72 GLU A C 1
ATOM 574 O O . GLU A 1 72 ? -10.496 2.411 -18.565 1.00 94.12 72 GLU A O 1
ATOM 579 N N . HIS A 1 73 ? -11.313 2.765 -16.504 1.00 91.88 73 HIS A N 1
ATOM 580 C CA . HIS A 1 73 ? -10.006 2.928 -15.870 1.00 91.88 73 HIS A CA 1
ATOM 581 C C . HIS A 1 73 ? -9.216 1.618 -15.836 1.00 91.88 73 HIS A C 1
ATOM 583 O O . HIS A 1 73 ? -8.020 1.640 -16.119 1.00 91.88 73 HIS A O 1
ATOM 589 N N . GLU A 1 74 ? -9.866 0.494 -15.529 1.00 89.94 74 GLU A N 1
ATOM 590 C CA . GLU A 1 74 ? -9.245 -0.836 -15.590 1.00 89.94 74 GLU A CA 1
ATOM 591 C C . GLU A 1 74 ? -8.768 -1.163 -17.012 1.00 89.94 74 GLU A C 1
ATOM 593 O O . GLU A 1 74 ? -7.603 -1.508 -17.212 1.00 89.94 74 GLU A O 1
ATOM 598 N N . THR A 1 75 ? -9.633 -0.959 -18.011 1.00 92.38 75 THR A N 1
ATOM 599 C CA . THR A 1 75 ? -9.304 -1.190 -19.428 1.00 92.38 75 THR A CA 1
ATOM 600 C C . THR A 1 75 ? -8.114 -0.336 -19.862 1.00 92.38 75 THR A C 1
ATOM 602 O O . THR A 1 75 ? -7.140 -0.849 -20.411 1.00 92.38 75 THR A O 1
ATOM 605 N N . ARG A 1 76 ? -8.145 0.965 -19.544 1.00 91.12 76 ARG A N 1
ATOM 606 C CA . ARG A 1 76 ? -7.046 1.887 -19.843 1.00 91.12 76 ARG A CA 1
ATOM 607 C C . ARG A 1 76 ? -5.740 1.450 -19.180 1.00 91.12 76 ARG A C 1
ATOM 609 O O . ARG A 1 76 ? -4.684 1.559 -19.801 1.00 91.12 76 ARG A O 1
ATOM 616 N N . ALA A 1 77 ? -5.789 0.988 -17.931 1.00 89.50 77 ALA A N 1
ATOM 617 C CA . ALA A 1 77 ? -4.599 0.520 -17.234 1.00 89.50 77 ALA A CA 1
ATOM 618 C C . ALA A 1 77 ? -3.988 -0.704 -17.926 1.00 89.50 77 ALA A C 1
ATOM 620 O O . ALA A 1 77 ? -2.779 -0.721 -18.149 1.00 89.50 77 ALA A O 1
ATOM 621 N N . ASP A 1 78 ? -4.800 -1.696 -18.299 1.00 89.88 78 ASP A N 1
ATOM 622 C CA . ASP A 1 78 ? -4.312 -2.907 -18.969 1.00 89.88 78 ASP A CA 1
ATOM 623 C C . ASP A 1 78 ? -3.684 -2.584 -20.333 1.00 89.88 78 ASP A C 1
ATOM 625 O O . ASP A 1 78 ? -2.546 -2.977 -20.595 1.00 89.88 78 ASP A O 1
ATOM 629 N N . GLU A 1 79 ? -4.358 -1.784 -21.165 1.00 91.06 79 GLU A N 1
ATOM 630 C CA . GLU A 1 79 ? -3.837 -1.373 -22.475 1.00 91.06 79 GLU A CA 1
ATOM 631 C C . GLU A 1 79 ? -2.498 -0.631 -22.357 1.00 91.06 79 GLU A C 1
ATOM 633 O O . GLU A 1 79 ? -1.520 -0.974 -23.032 1.00 91.06 79 GLU A O 1
ATOM 638 N N . MET A 1 80 ? -2.424 0.371 -21.474 1.00 87.88 80 MET A N 1
ATOM 639 C CA . MET A 1 80 ? -1.221 1.190 -21.328 1.00 87.88 80 MET A CA 1
ATOM 640 C C . MET A 1 80 ? -0.056 0.400 -20.725 1.00 87.88 80 MET A C 1
ATOM 642 O O . MET A 1 80 ? 1.071 0.509 -21.208 1.00 87.88 80 MET A O 1
ATOM 646 N N . LEU A 1 81 ? -0.305 -0.417 -19.697 1.00 87.88 81 LEU A N 1
ATOM 647 C CA . LEU A 1 81 ? 0.752 -1.198 -19.055 1.00 87.88 81 LEU A CA 1
ATOM 648 C C . LEU A 1 81 ? 1.297 -2.285 -19.985 1.00 87.88 81 LEU A C 1
ATOM 650 O O . LEU A 1 81 ? 2.513 -2.471 -20.038 1.00 87.88 81 LEU A O 1
ATOM 654 N N . ARG A 1 82 ? 0.446 -2.938 -20.787 1.00 89.56 82 ARG A N 1
ATOM 655 C CA . ARG A 1 82 ? 0.910 -3.864 -21.834 1.00 89.56 82 ARG A CA 1
ATOM 656 C C . ARG A 1 82 ? 1.755 -3.153 -22.882 1.00 89.56 82 ARG A C 1
ATOM 658 O O . ARG A 1 82 ? 2.819 -3.653 -23.243 1.00 89.56 82 ARG A O 1
ATOM 665 N N . SER A 1 83 ? 1.324 -1.972 -23.330 1.00 89.56 83 SER A N 1
ATOM 666 C CA . SER A 1 83 ? 2.110 -1.163 -24.266 1.00 89.56 83 SER A CA 1
ATOM 667 C C . SER A 1 83 ? 3.473 -0.784 -23.686 1.00 89.56 83 SER A C 1
ATOM 669 O O . SER A 1 83 ? 4.459 -0.782 -24.419 1.00 89.56 83 SER A O 1
ATOM 671 N N . PHE A 1 84 ? 3.551 -0.468 -22.394 1.00 87.88 84 PHE A N 1
ATOM 672 C CA . PHE A 1 84 ? 4.814 -0.118 -21.748 1.00 87.88 84 PHE A CA 1
ATOM 673 C C . PHE A 1 84 ? 5.774 -1.293 -21.671 1.00 87.88 84 PHE A C 1
ATOM 675 O O . PHE A 1 84 ? 6.953 -1.097 -21.932 1.00 87.88 84 PHE A O 1
ATOM 682 N N . VAL A 1 85 ? 5.286 -2.501 -21.378 1.00 89.69 85 VAL A N 1
ATOM 683 C CA . VAL A 1 85 ? 6.126 -3.708 -21.372 1.00 89.69 85 VAL A CA 1
ATOM 684 C C . VAL A 1 85 ? 6.759 -3.948 -22.743 1.00 89.69 85 VAL A C 1
ATOM 686 O O . VAL A 1 85 ? 7.959 -4.207 -22.821 1.00 89.69 85 VAL A O 1
ATOM 689 N N . GLU A 1 86 ? 5.982 -3.825 -23.821 1.00 91.06 86 GLU A N 1
ATOM 690 C CA . GLU A 1 86 ? 6.508 -4.015 -25.177 1.00 91.06 86 GLU A CA 1
ATOM 691 C C . GLU A 1 86 ? 7.559 -2.954 -25.519 1.00 91.06 86 GLU A C 1
ATOM 693 O O . GLU A 1 86 ? 8.662 -3.281 -25.953 1.00 91.06 86 GLU A O 1
ATOM 698 N N . VAL A 1 87 ? 7.252 -1.677 -25.276 1.00 91.50 87 VAL A N 1
ATOM 699 C CA . VAL A 1 87 ? 8.182 -0.587 -25.593 1.00 91.50 87 VAL A CA 1
ATOM 700 C C . VAL A 1 87 ? 9.456 -0.663 -24.747 1.00 91.50 87 VAL A C 1
ATOM 702 O O . VAL A 1 87 ? 10.549 -0.451 -25.271 1.00 91.50 87 VAL A O 1
ATOM 705 N N . GLU A 1 88 ? 9.338 -1.017 -23.468 1.00 89.38 88 GLU A N 1
ATOM 706 C CA . GLU A 1 88 ? 10.473 -1.268 -22.578 1.00 89.38 88 GLU A CA 1
ATOM 707 C C . GLU A 1 88 ? 11.366 -2.382 -23.133 1.00 89.38 88 GLU A C 1
ATOM 709 O O . GLU A 1 88 ? 12.574 -2.203 -23.261 1.00 89.38 88 GLU A O 1
ATOM 714 N N . ALA A 1 89 ? 10.790 -3.514 -23.545 1.00 91.62 89 ALA A N 1
ATOM 715 C CA . ALA A 1 89 ? 11.563 -4.617 -24.108 1.00 91.62 89 ALA A CA 1
ATOM 716 C C . ALA A 1 89 ? 12.297 -4.222 -25.401 1.00 91.62 89 ALA A C 1
ATOM 718 O O . ALA A 1 89 ? 13.464 -4.584 -25.579 1.00 91.62 89 ALA A O 1
ATOM 719 N N . GLN A 1 90 ? 11.657 -3.444 -26.281 1.00 94.00 90 GLN A N 1
ATOM 720 C CA . GLN A 1 90 ? 12.307 -2.929 -27.492 1.00 94.00 90 GLN A CA 1
ATOM 721 C C . GLN A 1 90 ? 13.427 -1.938 -27.162 1.00 94.00 90 GLN A C 1
ATOM 723 O O . GLN A 1 90 ? 14.506 -2.006 -27.760 1.00 94.00 90 GLN A O 1
ATOM 728 N N . PHE A 1 91 ? 13.207 -1.055 -26.185 1.00 92.75 91 PHE A N 1
ATOM 729 C CA . PHE A 1 91 ? 14.229 -0.139 -25.691 1.00 92.75 91 PHE A CA 1
ATOM 730 C C . PHE A 1 91 ? 15.449 -0.903 -25.168 1.00 92.75 91 PHE A C 1
ATOM 732 O O . PHE A 1 91 ? 16.568 -0.648 -25.614 1.00 92.75 91 PHE A O 1
ATOM 739 N N . LEU A 1 92 ? 15.238 -1.878 -24.280 1.00 91.81 92 LEU A N 1
ATOM 740 C CA . LEU A 1 92 ? 16.312 -2.687 -23.710 1.00 91.81 92 LEU A CA 1
ATOM 741 C C . LEU A 1 92 ? 17.112 -3.382 -24.806 1.00 91.81 92 LEU A C 1
ATOM 743 O O . LEU A 1 92 ? 18.330 -3.240 -24.868 1.00 91.81 92 LEU A O 1
ATOM 747 N N . LYS A 1 93 ? 16.423 -4.058 -25.726 1.00 94.69 93 LYS A N 1
ATOM 748 C CA . LYS A 1 93 ? 17.051 -4.799 -26.821 1.00 94.69 93 LYS A CA 1
ATOM 749 C C . LYS A 1 93 ? 17.870 -3.921 -27.766 1.00 94.69 93 LYS A C 1
ATOM 751 O O . LYS A 1 93 ? 18.883 -4.378 -28.293 1.00 94.69 93 LYS A O 1
ATOM 756 N N . LYS A 1 94 ? 17.429 -2.683 -28.009 1.00 96.19 94 LYS A N 1
ATOM 757 C CA . LYS A 1 94 ? 18.074 -1.755 -28.949 1.00 96.19 94 LYS A CA 1
ATOM 758 C C . LYS A 1 94 ? 19.198 -0.935 -28.318 1.00 96.19 94 LYS A C 1
ATOM 760 O O . LYS A 1 94 ? 20.174 -0.634 -29.004 1.00 96.19 94 LYS A O 1
ATOM 765 N N . TYR A 1 95 ? 19.054 -0.542 -27.054 1.00 93.31 95 TYR A N 1
ATOM 766 C CA . TYR A 1 95 ? 19.914 0.463 -26.427 1.00 93.31 95 TYR A CA 1
ATOM 767 C C . TYR A 1 95 ? 20.781 -0.072 -25.290 1.00 93.31 95 TYR A C 1
ATOM 769 O O . TYR A 1 95 ? 21.844 0.499 -25.049 1.00 93.31 95 TYR A O 1
ATOM 777 N N . VAL A 1 96 ? 20.362 -1.126 -24.585 1.00 90.19 96 VAL A N 1
ATOM 778 C CA . VAL A 1 96 ? 21.061 -1.612 -23.389 1.00 90.19 96 VAL A CA 1
ATOM 779 C C . VAL A 1 96 ? 21.971 -2.792 -23.748 1.00 90.19 96 VAL A C 1
ATOM 781 O O . VAL A 1 96 ? 21.473 -3.852 -24.132 1.00 90.19 96 VAL A O 1
ATOM 784 N N . PRO A 1 97 ? 23.304 -2.655 -23.600 1.00 89.44 97 PRO A N 1
ATOM 785 C CA . PRO A 1 97 ? 24.229 -3.747 -23.884 1.00 89.44 97 PRO A CA 1
ATOM 786 C C . PRO A 1 97 ? 23.913 -5.006 -23.069 1.00 89.44 97 PRO A C 1
ATOM 788 O O . PRO A 1 97 ? 23.700 -4.931 -21.858 1.00 89.44 97 PRO A O 1
ATOM 791 N N . GLY A 1 98 ? 23.916 -6.164 -23.728 1.00 89.75 98 GLY A N 1
ATOM 792 C CA . GLY A 1 98 ? 23.593 -7.464 -23.129 1.00 89.75 98 GLY A CA 1
ATOM 793 C C . GLY A 1 98 ? 22.134 -7.904 -23.295 1.00 89.75 98 GLY A C 1
ATOM 794 O O . GLY A 1 98 ? 21.818 -9.057 -22.997 1.00 89.75 98 GLY A O 1
ATOM 795 N N . PHE A 1 99 ? 21.248 -7.034 -23.791 1.00 91.62 99 PHE A N 1
ATOM 796 C CA . PHE A 1 99 ? 19.839 -7.354 -24.059 1.00 91.62 99 PHE A CA 1
ATOM 797 C C . PHE A 1 99 ? 19.549 -7.672 -25.533 1.00 91.62 99 PHE A C 1
ATOM 799 O O . PHE A 1 99 ? 18.401 -7.949 -25.881 1.00 91.62 99 PHE A O 1
ATOM 806 N N . GLU A 1 100 ? 20.551 -7.695 -26.411 1.00 95.06 100 GLU A N 1
ATOM 807 C CA . GLU A 1 100 ? 20.376 -7.819 -27.866 1.00 95.06 100 GLU A CA 1
ATOM 808 C C . GLU A 1 100 ? 19.655 -9.119 -28.263 1.00 95.06 100 GLU A C 1
ATOM 810 O O . GLU A 1 100 ? 18.889 -9.153 -29.227 1.00 95.06 100 GLU A O 1
ATOM 815 N N . ALA A 1 101 ? 19.871 -10.190 -27.494 1.00 94.25 101 ALA A N 1
ATOM 816 C CA . ALA A 1 101 ? 19.228 -11.494 -27.665 1.00 94.25 101 ALA A CA 1
ATOM 817 C C . ALA A 1 101 ? 18.102 -11.762 -26.648 1.00 94.25 101 ALA A C 1
ATOM 819 O O . ALA A 1 101 ? 17.609 -12.886 -26.558 1.00 94.25 101 ALA A O 1
ATOM 820 N N . SER A 1 102 ? 17.695 -10.754 -25.872 1.00 92.00 102 SER A N 1
ATOM 821 C CA . SER A 1 102 ? 16.631 -10.904 -24.879 1.00 92.00 102 SER A CA 1
ATOM 822 C C . SER A 1 102 ? 15.254 -11.088 -25.531 1.00 92.00 102 SER A C 1
ATOM 824 O O . SER A 1 102 ? 14.993 -10.664 -26.667 1.00 92.00 102 SER A O 1
ATOM 826 N N . THR A 1 103 ? 14.371 -11.753 -24.788 1.00 92.44 103 THR A N 1
ATOM 827 C CA . THR A 1 103 ? 12.958 -11.937 -25.117 1.00 92.44 103 THR A CA 1
ATOM 828 C C . THR A 1 103 ? 12.134 -11.854 -23.844 1.00 92.44 103 THR A C 1
ATOM 830 O O . THR A 1 103 ? 12.597 -12.249 -22.772 1.00 92.44 103 THR A O 1
ATOM 833 N N . ILE A 1 104 ? 10.895 -11.394 -23.972 1.00 91.94 104 ILE A N 1
ATOM 834 C CA . ILE A 1 104 ? 9.908 -11.527 -22.907 1.00 91.94 104 ILE A CA 1
ATOM 835 C C . ILE A 1 104 ? 9.519 -13.005 -22.828 1.00 91.94 104 ILE A C 1
ATOM 837 O O . ILE A 1 104 ? 9.151 -13.608 -23.838 1.00 91.94 104 ILE A O 1
ATOM 841 N N . THR A 1 105 ? 9.640 -13.599 -21.645 1.00 91.00 105 THR A N 1
ATOM 842 C CA . THR A 1 105 ? 9.212 -14.981 -21.386 1.00 91.00 105 THR A CA 1
ATOM 843 C C . THR A 1 105 ? 7.836 -15.048 -20.740 1.00 91.00 105 THR A C 1
ATOM 845 O O . THR A 1 105 ? 7.118 -16.019 -20.959 1.00 91.00 105 THR A O 1
ATOM 848 N N . ASP A 1 106 ? 7.481 -14.039 -19.946 1.00 88.44 106 ASP A N 1
ATOM 849 C CA . ASP A 1 106 ? 6.222 -13.965 -19.216 1.00 88.44 106 ASP A CA 1
ATOM 850 C C . ASP A 1 106 ? 5.870 -12.505 -18.899 1.00 88.44 106 ASP A C 1
ATOM 852 O O . ASP A 1 106 ? 6.757 -11.653 -18.790 1.00 88.44 106 ASP A O 1
ATOM 856 N N . ILE A 1 107 ? 4.578 -12.222 -18.746 1.00 89.00 107 ILE A N 1
ATOM 857 C CA . ILE A 1 107 ? 4.038 -10.913 -18.360 1.00 89.00 107 ILE A CA 1
ATOM 858 C C . ILE A 1 107 ? 2.959 -11.152 -17.305 1.00 89.00 107 ILE A C 1
ATOM 860 O O . ILE A 1 107 ? 2.186 -12.103 -17.397 1.00 89.00 107 ILE A O 1
ATOM 864 N N . GLY A 1 108 ? 2.865 -10.257 -16.319 1.00 85.56 108 GLY A N 1
ATOM 865 C CA . GLY A 1 108 ? 1.769 -10.281 -15.353 1.00 85.56 108 GLY A CA 1
ATOM 866 C C . GLY A 1 108 ? 0.405 -10.323 -16.052 1.00 85.56 108 GLY A C 1
ATOM 867 O O . GLY A 1 108 ? 0.090 -9.468 -16.877 1.00 85.56 108 GLY A O 1
ATOM 868 N N . GLN A 1 109 ? -0.407 -11.329 -15.723 1.00 85.81 109 GLN A N 1
ATOM 869 C CA . GLN A 1 109 ? -1.717 -11.520 -16.349 1.00 85.81 109 GLN A CA 1
ATOM 870 C C . GLN A 1 109 ? -2.713 -10.415 -15.971 1.00 85.81 109 GLN A C 1
ATOM 872 O O . GLN A 1 109 ? -3.550 -10.050 -16.794 1.00 85.81 109 GLN A O 1
ATOM 877 N N . TYR A 1 110 ? -2.610 -9.899 -14.745 1.00 84.12 110 TYR A N 1
ATOM 878 C CA . TYR A 1 110 ? -3.556 -8.956 -14.160 1.00 84.12 110 TYR A CA 1
ATOM 879 C C . TYR A 1 110 ? -2.869 -7.657 -13.760 1.00 84.12 110 TYR A C 1
ATOM 881 O O . TYR A 1 110 ? -1.769 -7.672 -13.199 1.00 84.12 110 TYR A O 1
ATOM 889 N N . VAL A 1 111 ? -3.570 -6.543 -13.958 1.00 85.25 111 VAL A N 1
ATOM 890 C CA . VAL A 1 111 ? -3.211 -5.272 -13.337 1.00 85.25 111 VAL A CA 1
ATOM 891 C C . VAL A 1 111 ? -3.714 -5.282 -11.897 1.00 85.25 111 VAL A C 1
ATOM 893 O O . VAL A 1 111 ? -4.911 -5.338 -11.631 1.00 85.25 111 VAL A O 1
ATOM 896 N N . GLY A 1 112 ? -2.785 -5.269 -10.945 1.00 81.25 112 GLY A N 1
ATOM 897 C CA . GLY A 1 112 ? -3.124 -5.269 -9.527 1.00 81.25 112 GLY A CA 1
ATOM 898 C C . GLY A 1 112 ? -3.610 -3.901 -9.056 1.00 81.25 112 GLY A C 1
ATOM 899 O O . GLY A 1 112 ? -2.940 -2.888 -9.260 1.00 81.25 112 GLY A O 1
ATOM 900 N N . ILE A 1 113 ? -4.731 -3.876 -8.338 1.00 80.88 113 ILE A N 1
ATOM 901 C CA . ILE A 1 113 ? -5.174 -2.686 -7.611 1.00 80.88 113 ILE A CA 1
ATOM 902 C C . ILE A 1 113 ? -4.308 -2.555 -6.364 1.00 80.88 113 ILE A C 1
ATOM 904 O O . ILE A 1 113 ? -4.324 -3.402 -5.467 1.00 80.88 113 ILE A O 1
ATOM 908 N N . ARG A 1 114 ? -3.501 -1.493 -6.321 1.00 77.31 114 ARG A N 1
ATOM 909 C CA . ARG A 1 114 ? -2.603 -1.247 -5.194 1.00 77.31 114 ARG A CA 1
ATOM 910 C C . ARG A 1 114 ? -3.401 -0.863 -3.956 1.00 77.31 114 ARG A C 1
ATOM 912 O O . ARG A 1 114 ? -3.091 -1.385 -2.892 1.00 77.31 114 ARG A O 1
ATOM 919 N N . ASP A 1 115 ? -4.368 0.033 -4.069 1.00 78.62 115 ASP A N 1
ATOM 920 C CA . ASP A 1 115 ? -5.252 0.447 -2.981 1.00 78.62 115 ASP A CA 1
ATOM 921 C C . ASP A 1 115 ? -6.601 0.884 -3.564 1.00 78.62 115 ASP A C 1
ATOM 923 O O . ASP A 1 115 ? -6.647 1.271 -4.731 1.00 78.62 115 ASP A O 1
ATOM 927 N N . GLY A 1 116 ? -7.676 0.791 -2.787 1.00 80.19 116 GLY A N 1
ATOM 928 C CA . GLY A 1 116 ? -9.034 1.065 -3.263 1.00 80.19 116 GLY A CA 1
ATOM 929 C C . GLY A 1 116 ? -9.892 1.723 -2.193 1.00 80.19 116 GLY A C 1
ATOM 930 O O . GLY A 1 116 ? -9.400 2.466 -1.345 1.00 80.19 116 GLY A O 1
ATOM 931 N N . ARG A 1 117 ? -11.195 1.454 -2.220 1.00 84.75 117 ARG A N 1
ATOM 932 C CA . ARG A 1 117 ? -12.118 1.942 -1.188 1.00 84.75 117 ARG A CA 1
ATOM 933 C C . ARG A 1 117 ? -11.835 1.373 0.198 1.00 84.75 117 ARG A C 1
ATOM 935 O O . ARG A 1 117 ? -11.711 0.163 0.379 1.00 84.75 117 ARG A O 1
ATOM 942 N N . HIS A 1 118 ? -11.910 2.263 1.185 1.00 86.44 118 HIS A N 1
ATOM 943 C CA . HIS A 1 118 ? -11.767 1.937 2.601 1.00 86.44 118 HIS A CA 1
ATOM 944 C C . HIS A 1 118 ? -13.063 2.172 3.375 1.00 86.44 118 HIS A C 1
ATOM 946 O O . HIS A 1 118 ? -13.734 3.187 3.157 1.00 86.44 118 HIS A O 1
ATOM 952 N N . PRO A 1 119 ? -13.430 1.272 4.304 1.00 91.06 119 PRO A N 1
ATOM 953 C CA . PRO A 1 119 ? -14.506 1.531 5.247 1.00 91.06 119 PRO A CA 1
ATOM 954 C C . PRO A 1 119 ? -14.178 2.738 6.132 1.00 91.06 119 PRO A C 1
ATOM 956 O O . PRO A 1 119 ? -13.077 2.857 6.666 1.00 91.06 119 PRO A O 1
ATOM 959 N N . VAL A 1 120 ? -15.161 3.612 6.347 1.00 95.50 120 VAL A N 1
ATOM 960 C CA . VAL A 1 120 ? -15.025 4.712 7.307 1.00 95.50 120 VAL A CA 1
ATOM 961 C C . VAL A 1 120 ? -15.368 4.193 8.701 1.00 95.50 120 VAL A C 1
ATOM 963 O O . VAL A 1 120 ? -16.515 3.835 8.984 1.00 95.50 120 VAL A O 1
ATOM 966 N N . GLY A 1 121 ? -14.369 4.165 9.572 1.00 95.88 121 GLY A N 1
ATOM 967 C CA . GLY A 1 121 ? -14.471 3.768 10.971 1.00 95.88 121 GLY A CA 1
ATOM 968 C C . GLY A 1 121 ? -14.712 4.927 11.929 1.00 95.88 121 GLY A C 1
ATOM 969 O O . GLY A 1 121 ? -14.747 6.091 11.529 1.00 95.88 121 GLY A O 1
ATOM 970 N N . GLU A 1 122 ? -14.929 4.610 13.203 1.00 96.38 122 GLU A N 1
ATOM 971 C CA . GLU A 1 122 ? -15.216 5.591 14.259 1.00 96.38 122 GLU A CA 1
ATOM 972 C C . GLU A 1 122 ? -14.102 6.630 14.412 1.00 96.38 122 GLU A C 1
ATOM 974 O O . GLU A 1 122 ? -14.372 7.784 14.750 1.00 96.38 122 GLU A O 1
ATOM 979 N N . TYR A 1 123 ? -12.872 6.245 14.072 1.00 96.31 123 TYR A N 1
ATOM 980 C CA . TYR A 1 123 ? -11.758 7.151 13.836 1.00 96.31 123 TYR A CA 1
ATOM 981 C C . TYR A 1 123 ? -11.129 6.866 12.466 1.00 96.31 123 TYR A C 1
ATOM 983 O O . TYR A 1 123 ? -11.021 5.709 12.060 1.00 96.31 123 TYR A O 1
ATOM 991 N N . VAL A 1 124 ? -10.730 7.917 11.745 1.00 95.81 124 VAL A N 1
ATOM 992 C CA . VAL A 1 124 ? -9.963 7.806 10.494 1.00 95.81 124 VAL A CA 1
ATOM 993 C C . VAL A 1 124 ? -8.548 8.266 10.799 1.00 95.81 124 VAL A C 1
ATOM 995 O O . VAL A 1 124 ? -8.324 9.458 10.996 1.00 95.81 124 VAL A O 1
ATOM 998 N N . PHE A 1 125 ? -7.611 7.325 10.872 1.00 94.06 125 PHE A N 1
ATOM 999 C CA . PHE A 1 125 ? -6.223 7.641 11.188 1.00 94.06 125 PHE A CA 1
ATOM 1000 C C . PHE A 1 125 ? -5.506 8.242 9.978 1.00 94.06 125 PHE A C 1
ATOM 1002 O O . PHE A 1 125 ? -5.569 7.712 8.865 1.00 94.06 125 PHE A O 1
ATOM 1009 N N . SER A 1 126 ? -4.848 9.376 10.199 1.00 91.38 126 SER A N 1
ATOM 1010 C CA . SER A 1 126 ? -4.234 10.183 9.147 1.00 91.38 126 SER A CA 1
ATOM 1011 C C . SER A 1 126 ? -2.709 10.142 9.184 1.00 91.38 126 SER A C 1
ATOM 1013 O O . SER A 1 126 ? -2.092 9.761 10.180 1.00 91.38 126 SER A O 1
ATOM 1015 N N . LEU A 1 127 ? -2.084 10.601 8.100 1.00 86.56 127 LEU A N 1
ATOM 1016 C CA . LEU A 1 127 ? -0.631 10.720 8.037 1.00 86.56 127 LEU A CA 1
ATOM 1017 C C . LEU A 1 127 ? -0.127 11.763 9.046 1.00 86.56 127 LEU A C 1
ATOM 1019 O O . LEU A 1 127 ? 0.952 11.606 9.608 1.00 86.56 127 LEU A O 1
ATOM 1023 N N . GLU A 1 128 ? -0.926 12.797 9.314 1.00 89.56 128 GLU A N 1
ATOM 1024 C CA . GLU A 1 128 ? -0.632 13.797 10.340 1.00 89.56 128 GLU A CA 1
ATOM 1025 C C . GLU A 1 128 ? -0.624 13.182 11.744 1.00 89.56 128 GLU A C 1
ATOM 1027 O O . GLU A 1 128 ? 0.269 13.485 12.533 1.00 89.56 128 GLU A O 1
ATOM 1032 N N . ASP A 1 129 ? -1.553 12.269 12.053 1.00 92.38 129 ASP A N 1
ATOM 1033 C CA . ASP A 1 129 ? -1.541 11.550 13.334 1.00 92.38 129 ASP A CA 1
ATOM 1034 C C . ASP A 1 129 ? -0.246 10.730 13.495 1.00 92.38 129 ASP A C 1
ATOM 1036 O O . ASP A 1 129 ? 0.352 10.728 14.572 1.00 92.38 129 ASP A O 1
ATOM 1040 N N . ALA A 1 130 ? 0.226 10.094 12.413 1.00 89.06 130 ALA A N 1
ATOM 1041 C CA . ALA A 1 130 ? 1.484 9.347 12.409 1.00 89.06 130 ALA A CA 1
ATOM 1042 C C . ALA A 1 130 ? 2.711 10.251 12.612 1.00 89.06 130 ALA A C 1
ATOM 1044 O O . ALA A 1 130 ? 3.575 9.935 13.424 1.00 89.06 130 ALA A O 1
ATOM 1045 N N . ILE A 1 131 ? 2.786 11.371 11.883 1.00 87.88 131 ILE A N 1
ATOM 1046 C CA . ILE A 1 131 ? 3.912 12.322 11.935 1.00 87.88 131 ILE A CA 1
ATOM 1047 C C . ILE A 1 131 ? 3.950 13.077 13.270 1.00 87.88 131 ILE A C 1
ATOM 1049 O O . ILE A 1 131 ? 5.017 13.371 13.799 1.00 87.88 131 ILE A O 1
ATOM 1053 N N . SER A 1 132 ? 2.790 13.405 13.838 1.00 90.69 132 SER A N 1
ATOM 1054 C CA . SER A 1 132 ? 2.715 14.086 15.137 1.00 90.69 132 SER A CA 1
ATOM 1055 C C . SER A 1 132 ? 2.974 13.155 16.322 1.00 90.69 132 SER A C 1
ATOM 1057 O O . SER A 1 132 ? 3.116 13.641 17.444 1.00 90.69 132 SER A O 1
ATOM 1059 N N . GLY A 1 133 ? 3.034 11.837 16.095 1.00 88.31 133 GLY A N 1
ATOM 1060 C CA . GLY A 1 133 ? 3.193 10.846 17.158 1.00 88.31 133 GLY A CA 1
ATOM 1061 C C . GLY A 1 133 ? 2.045 10.899 18.165 1.00 88.31 133 GLY A C 1
ATOM 1062 O O . GLY A 1 133 ? 2.258 10.785 19.372 1.00 88.31 133 GLY A O 1
ATOM 1063 N N . LYS A 1 134 ? 0.827 11.156 17.682 1.00 90.19 134 LYS A N 1
ATOM 1064 C CA . LYS A 1 134 ? -0.335 11.374 18.540 1.00 90.19 134 LYS A CA 1
ATOM 1065 C C . LYS A 1 134 ? -0.644 10.125 19.364 1.00 90.19 134 LYS A C 1
ATOM 1067 O O . LYS A 1 134 ? -0.805 9.037 18.818 1.00 90.19 134 LYS A O 1
ATOM 1072 N N . SER A 1 135 ? -0.780 10.303 20.675 1.00 88.81 135 SER A N 1
ATOM 1073 C CA . SER A 1 135 ? -1.200 9.240 21.590 1.00 88.81 135 SER A CA 1
ATOM 1074 C C . SER A 1 135 ? -2.719 9.162 21.685 1.00 88.81 135 SER A C 1
ATOM 1076 O O . SER A 1 135 ? -3.418 10.181 21.648 1.00 88.81 135 SER A O 1
ATOM 1078 N N . PHE A 1 136 ? -3.228 7.948 21.876 1.00 91.12 136 PHE A N 1
ATOM 1079 C CA . PHE A 1 136 ? -4.656 7.691 22.006 1.00 91.12 136 PHE A CA 1
ATOM 1080 C C . PHE A 1 136 ? -4.940 6.913 23.292 1.00 91.12 136 PHE A C 1
ATOM 1082 O O . PHE A 1 136 ? -4.229 5.957 23.587 1.00 91.12 136 PHE A O 1
ATOM 1089 N N . PRO A 1 137 ? -5.988 7.273 24.056 1.00 89.69 137 PRO A N 1
ATOM 1090 C CA . PRO A 1 137 ? -6.348 6.533 25.266 1.00 89.69 137 PRO A CA 1
ATOM 1091 C C . PRO A 1 137 ? -6.805 5.101 24.961 1.00 89.69 137 PRO A C 1
ATOM 1093 O O . PRO A 1 137 ? -6.750 4.243 25.831 1.00 89.69 137 PRO A O 1
ATOM 1096 N N . ASP A 1 138 ? -7.266 4.857 23.735 1.00 91.38 138 ASP A N 1
ATOM 1097 C CA . ASP A 1 138 ? -7.706 3.565 23.222 1.00 91.38 138 ASP A CA 1
ATOM 1098 C C . ASP A 1 138 ? -6.688 2.934 22.258 1.00 91.38 138 ASP A C 1
ATOM 1100 O O . ASP A 1 138 ? -7.078 2.165 21.381 1.00 91.38 138 ASP A O 1
ATOM 1104 N N . ALA A 1 139 ? -5.402 3.282 22.366 1.00 91.31 139 ALA A N 1
ATOM 1105 C CA . ALA A 1 139 ? -4.337 2.656 21.585 1.00 91.31 139 ALA A CA 1
ATOM 1106 C C . ALA A 1 139 ? -4.239 1.144 21.872 1.00 91.31 139 ALA A C 1
ATOM 1108 O O . ALA A 1 139 ? -4.226 0.723 23.027 1.00 91.31 139 ALA A O 1
ATOM 1109 N N . VAL A 1 140 ? -4.174 0.325 20.816 1.00 90.50 140 VAL A N 1
ATOM 1110 C CA . VAL A 1 140 ? -4.168 -1.154 20.924 1.00 90.50 140 VAL A CA 1
ATOM 1111 C C . VAL A 1 140 ? -2.972 -1.831 20.263 1.00 90.50 140 VAL A C 1
ATOM 1113 O O . VAL A 1 140 ? -2.699 -2.998 20.529 1.00 90.50 140 VAL A O 1
ATOM 1116 N N . THR A 1 141 ? -2.253 -1.120 19.401 1.00 87.81 141 THR A N 1
ATOM 1117 C CA . THR A 1 141 ? -0.995 -1.589 18.811 1.00 87.81 141 THR A CA 1
ATOM 1118 C C . THR A 1 141 ? 0.166 -1.218 19.722 1.00 87.81 141 THR A C 1
ATOM 1120 O O . THR A 1 141 ? 0.141 -0.134 20.300 1.00 87.81 141 THR A O 1
ATOM 1123 N N . SER A 1 142 ? 1.235 -2.018 19.757 1.00 84.50 142 SER A N 1
ATOM 1124 C CA . SER A 1 142 ? 2.514 -1.519 20.288 1.00 84.50 142 SER A CA 1
ATOM 1125 C C . SER A 1 142 ? 2.932 -0.239 19.549 1.00 84.50 142 SER A C 1
ATOM 1127 O O . SER A 1 142 ? 2.662 -0.142 18.345 1.00 84.50 142 SER A O 1
ATOM 1129 N N . PRO A 1 143 ? 3.648 0.694 20.202 1.00 86.12 143 PRO A N 1
ATOM 1130 C CA . PRO A 1 143 ? 4.273 1.817 19.518 1.00 86.12 143 PRO A CA 1
ATOM 1131 C C . PRO A 1 143 ? 5.124 1.336 18.346 1.00 86.12 143 PRO A C 1
ATOM 1133 O O . PRO A 1 143 ? 6.013 0.494 18.501 1.00 86.12 143 PRO A O 1
ATOM 1136 N N . LEU A 1 144 ? 4.851 1.872 17.162 1.00 80.75 144 LEU A N 1
ATOM 1137 C CA . LEU A 1 144 ? 5.512 1.460 15.934 1.00 80.75 144 LEU A CA 1
ATOM 1138 C C . LEU A 1 144 ? 6.279 2.612 15.329 1.00 80.75 144 LEU A C 1
ATOM 1140 O O . LEU A 1 144 ? 5.725 3.676 15.080 1.00 80.75 144 LEU A O 1
ATOM 1144 N N . THR A 1 145 ? 7.552 2.359 15.042 1.00 87.19 145 THR A N 1
ATOM 1145 C CA . THR A 1 145 ? 8.434 3.331 14.407 1.00 87.19 145 THR A CA 1
ATOM 1146 C C . THR A 1 145 ? 8.493 3.087 12.908 1.00 87.19 145 THR A C 1
ATOM 1148 O O . THR A 1 145 ? 8.938 2.029 12.455 1.00 87.19 145 THR A O 1
ATOM 1151 N N . LYS A 1 146 ? 8.085 4.085 12.124 1.00 83.31 146 LYS A N 1
ATOM 1152 C CA . LYS A 1 146 ? 8.222 4.081 10.668 1.00 83.31 146 LYS A CA 1
ATOM 1153 C C . LYS A 1 146 ? 9.155 5.194 10.223 1.00 83.31 146 LYS A C 1
ATOM 1155 O O . LYS A 1 146 ? 8.978 6.349 10.594 1.00 83.31 146 LYS A O 1
ATOM 1160 N N . THR A 1 147 ? 10.109 4.837 9.373 1.00 81.69 147 THR A N 1
ATOM 1161 C CA . THR A 1 147 ? 10.972 5.793 8.681 1.00 81.69 147 THR A CA 1
ATOM 1162 C C . THR A 1 147 ? 10.323 6.248 7.377 1.00 81.69 147 THR A C 1
ATOM 1164 O O . THR A 1 147 ? 9.952 5.420 6.540 1.00 81.69 147 THR A O 1
ATOM 1167 N N . PHE A 1 148 ? 10.203 7.561 7.198 1.00 73.62 148 PHE A N 1
ATOM 1168 C CA . PHE A 1 148 ? 9.653 8.191 6.007 1.00 73.62 148 PHE A CA 1
ATOM 1169 C C . PHE A 1 148 ? 10.770 8.739 5.120 1.00 73.62 148 PHE A C 1
ATOM 1171 O O . PHE A 1 148 ? 11.427 9.730 5.425 1.00 73.62 148 PHE A O 1
ATOM 1178 N N . TYR A 1 149 ? 10.977 8.076 3.984 1.00 66.81 149 TYR A N 1
ATOM 1179 C CA . TYR A 1 149 ? 12.053 8.373 3.032 1.00 66.81 149 TYR A CA 1
ATOM 1180 C C . TYR A 1 149 ? 11.998 9.798 2.464 1.00 66.81 149 TYR A C 1
ATOM 1182 O O . TYR A 1 149 ? 13.032 10.392 2.184 1.00 66.81 149 TYR A O 1
ATOM 1190 N N . TRP A 1 150 ? 10.799 10.359 2.305 1.00 61.41 150 TRP A N 1
ATOM 1191 C CA . TRP A 1 150 ? 10.587 11.695 1.742 1.00 61.41 150 TRP A CA 1
ATOM 1192 C C . TRP A 1 150 ? 10.783 12.837 2.739 1.00 61.41 150 TRP A C 1
ATOM 1194 O O . TRP A 1 150 ? 10.723 13.993 2.337 1.00 61.41 150 TRP A O 1
ATOM 1204 N N . GLU A 1 151 ? 10.998 12.529 4.015 1.00 66.25 151 GLU A N 1
ATOM 1205 C CA . GLU A 1 151 ? 11.279 13.516 5.052 1.00 66.25 151 GLU A CA 1
ATOM 1206 C C . GLU A 1 151 ? 12.685 13.283 5.606 1.00 66.25 151 GLU A C 1
ATOM 1208 O O . GLU A 1 151 ? 12.861 13.042 6.794 1.00 66.25 151 GLU A O 1
ATOM 1213 N N . GLU A 1 152 ? 13.691 13.267 4.727 1.00 74.19 152 GLU A N 1
ATOM 1214 C CA .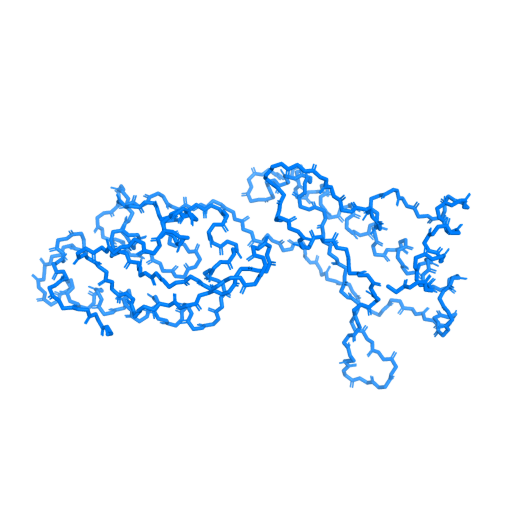 GLU A 1 152 ? 15.097 13.066 5.118 1.00 74.19 152 GLU A CA 1
ATOM 1215 C C . GLU A 1 152 ? 15.319 11.795 5.960 1.00 74.19 152 GLU A C 1
ATOM 1217 O O . GLU A 1 152 ? 16.170 11.760 6.845 1.00 74.19 152 GLU A O 1
ATOM 1222 N N . PHE A 1 153 ? 14.546 10.734 5.692 1.00 75.31 153 PHE A N 1
ATOM 1223 C CA . PHE A 1 153 ? 14.582 9.486 6.463 1.00 75.31 153 PHE A CA 1
ATOM 1224 C C . PHE A 1 153 ? 14.290 9.686 7.962 1.00 75.31 153 PHE A C 1
ATOM 1226 O O . PHE A 1 153 ? 14.794 8.943 8.811 1.00 75.31 153 PHE A O 1
ATOM 1233 N N . LYS A 1 154 ? 13.451 10.664 8.319 1.00 82.06 154 LYS A N 1
ATOM 1234 C CA . LYS A 1 154 ? 12.971 10.804 9.694 1.00 82.06 154 LYS A CA 1
ATOM 1235 C C . LYS A 1 154 ? 12.070 9.648 10.082 1.00 82.06 154 LYS A C 1
ATOM 1237 O O . LYS A 1 154 ? 11.312 9.108 9.277 1.00 82.06 154 LYS A O 1
ATOM 1242 N N . SER A 1 155 ? 12.185 9.266 11.346 1.00 88.56 155 SER A N 1
ATOM 1243 C CA . SER A 1 155 ? 11.413 8.181 11.931 1.00 88.56 155 SER A CA 1
ATOM 1244 C C . SER A 1 155 ? 10.388 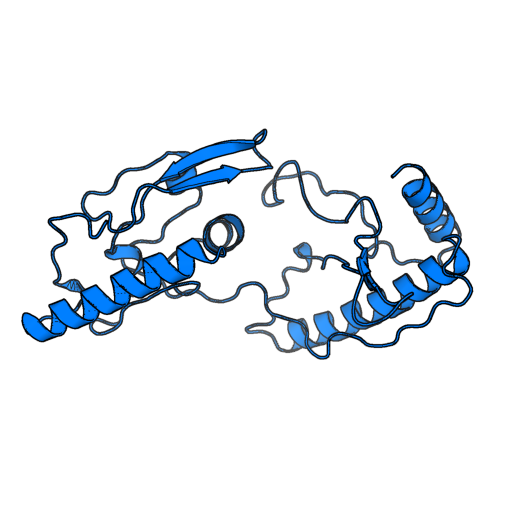8.736 12.900 1.00 88.56 155 SER A C 1
ATOM 1246 O O . SER A 1 155 ? 10.728 9.550 13.754 1.00 88.56 155 SER A O 1
ATOM 1248 N N . HIS A 1 156 ? 9.155 8.264 12.770 1.00 89.19 156 HIS A N 1
ATOM 1249 C CA . HIS A 1 156 ? 8.037 8.656 13.617 1.00 89.19 156 HIS A CA 1
ATOM 1250 C C . HIS A 1 156 ? 7.475 7.430 14.304 1.00 89.19 156 HIS A C 1
ATOM 1252 O O . HIS A 1 156 ? 7.323 6.382 13.670 1.00 89.19 156 HIS A O 1
ATOM 1258 N N . THR A 1 157 ? 7.186 7.570 15.592 1.00 90.69 157 THR A N 1
ATOM 1259 C CA . THR A 1 157 ? 6.574 6.523 16.401 1.00 90.69 157 THR A CA 1
ATOM 1260 C C . THR A 1 157 ? 5.138 6.902 16.705 1.00 90.69 157 THR A C 1
ATOM 1262 O O . THR A 1 157 ? 4.884 7.999 17.191 1.00 90.69 157 THR A O 1
ATOM 1265 N N . PHE A 1 158 ? 4.208 5.999 16.426 1.00 90.19 158 PHE A N 1
ATOM 1266 C CA . PHE A 1 158 ? 2.781 6.220 16.639 1.00 90.19 158 PHE A CA 1
ATOM 1267 C C . PHE A 1 158 ? 2.090 4.915 17.035 1.00 90.19 158 PHE A C 1
ATOM 1269 O O . PHE A 1 158 ? 2.637 3.817 16.888 1.00 90.19 158 PHE A O 1
ATOM 1276 N N . GLU A 1 159 ? 0.868 5.058 17.529 1.00 89.62 159 GLU A N 1
ATOM 1277 C CA . GLU A 1 159 ? -0.011 3.972 17.946 1.00 89.62 159 GLU A CA 1
ATOM 1278 C C . GLU A 1 159 ? -1.374 4.147 17.283 1.00 89.62 159 GLU A C 1
ATOM 1280 O O . GLU A 1 159 ? -1.753 5.260 16.905 1.00 89.62 159 GLU A O 1
ATOM 1285 N N . ILE A 1 160 ? -2.132 3.058 17.157 1.00 91.25 160 ILE A N 1
ATOM 1286 C CA . ILE A 1 160 ? -3.457 3.101 16.541 1.00 91.25 160 ILE A CA 1
ATOM 1287 C C . ILE A 1 160 ? -4.554 2.922 17.574 1.00 91.25 160 ILE A C 1
ATOM 1289 O O . ILE A 1 160 ? -4.541 1.922 18.300 1.00 91.25 160 ILE A O 1
ATOM 1293 N N . PRO A 1 161 ? -5.547 3.826 17.587 1.00 93.19 161 PRO A N 1
ATOM 1294 C CA . PRO A 1 161 ? -6.724 3.663 18.417 1.00 93.19 161 PRO A CA 1
ATOM 1295 C C . PRO A 1 161 ? -7.602 2.510 17.922 1.00 93.19 161 PRO A C 1
ATOM 1297 O O . PRO A 1 161 ? -7.813 2.336 16.717 1.00 93.19 161 PRO A O 1
ATOM 1300 N N . PHE A 1 162 ? -8.211 1.769 18.846 1.00 94.19 162 PHE A N 1
ATOM 1301 C CA . PHE A 1 162 ? -9.142 0.689 18.519 1.00 94.19 162 PHE A CA 1
ATOM 1302 C C . PHE A 1 162 ? -10.322 1.162 17.664 1.00 94.19 162 PHE A C 1
ATOM 1304 O O . PHE A 1 162 ? -10.831 0.416 16.833 1.00 94.19 162 PHE A O 1
ATOM 1311 N N . ARG A 1 163 ? -10.718 2.433 17.777 1.00 95.56 163 ARG A N 1
ATOM 1312 C CA . ARG A 1 163 ? -11.751 3.039 16.920 1.00 95.56 163 ARG A CA 1
ATOM 1313 C C . ARG A 1 163 ? -11.453 2.978 15.415 1.00 95.56 163 ARG A C 1
ATOM 1315 O O . ARG A 1 163 ? -12.389 3.063 14.622 1.00 95.56 163 ARG A O 1
ATOM 1322 N N . CYS A 1 164 ? -10.202 2.773 14.992 1.00 95.00 164 CYS A N 1
ATOM 1323 C CA . CYS A 1 164 ? -9.871 2.508 13.584 1.00 95.00 164 CYS A CA 1
ATOM 1324 C C . CYS A 1 164 ? -10.312 1.119 13.098 1.00 95.00 164 CYS A C 1
ATOM 1326 O O . CYS A 1 164 ? -10.464 0.904 11.894 1.00 95.00 164 CYS A O 1
ATOM 1328 N N . PHE A 1 165 ? -10.507 0.180 14.025 1.00 95.69 165 PHE A N 1
ATOM 1329 C CA . PHE A 1 165 ? -10.977 -1.178 13.764 1.00 95.69 165 PHE A CA 1
ATOM 1330 C C . PHE A 1 165 ? -12.508 -1.245 13.685 1.00 95.69 165 PHE A C 1
ATOM 1332 O O . PHE A 1 165 ? -13.058 -2.268 13.291 1.00 95.69 165 PHE A O 1
ATOM 1339 N N . LEU A 1 166 ? -13.218 -0.180 14.058 1.00 96.56 166 LEU A N 1
ATOM 1340 C CA . LEU A 1 166 ? -14.670 -0.190 14.216 1.00 96.56 166 LEU A CA 1
ATOM 1341 C C . LEU A 1 166 ? -15.338 0.593 13.081 1.00 96.56 166 LEU A C 1
ATOM 1343 O O . LEU A 1 166 ? -15.184 1.811 13.037 1.00 96.56 166 LEU A O 1
ATOM 1347 N N . PRO A 1 167 ? -16.093 -0.042 12.168 1.00 96.94 167 PRO A N 1
ATOM 1348 C CA . PRO A 1 167 ? -16.798 0.671 11.105 1.00 96.94 167 PRO A CA 1
ATOM 1349 C C . PRO A 1 167 ? -17.939 1.529 11.679 1.00 96.94 167 PRO A C 1
ATOM 1351 O O . PRO A 1 167 ? -18.674 1.094 12.567 1.00 96.94 167 PRO A O 1
ATOM 1354 N N . LYS A 1 168 ? -18.158 2.740 11.143 1.00 95.69 168 LYS A N 1
ATOM 1355 C CA . LYS A 1 168 ? -19.174 3.670 11.682 1.00 95.69 168 LYS A CA 1
ATOM 1356 C C . LYS A 1 168 ? -20.586 3.084 11.692 1.00 95.69 168 LYS A C 1
ATOM 1358 O O . LYS A 1 168 ? -21.323 3.297 12.648 1.00 95.69 168 LYS A O 1
ATOM 1363 N N . THR A 1 169 ? -20.965 2.345 10.653 1.00 95.56 169 THR A N 1
ATOM 1364 C CA . THR A 1 169 ? -22.362 1.947 10.400 1.00 95.56 169 THR A CA 1
ATOM 1365 C C . THR A 1 169 ? -22.709 0.515 10.802 1.00 95.56 169 THR A C 1
ATOM 1367 O O . THR A 1 169 ? -23.887 0.171 10.800 1.00 95.56 169 THR A O 1
ATOM 1370 N N . ILE A 1 170 ? -21.724 -0.325 11.137 1.00 95.56 170 ILE A N 1
ATOM 1371 C CA . ILE A 1 170 ? -21.940 -1.745 11.446 1.00 95.56 170 ILE A CA 1
ATOM 1372 C C . ILE A 1 170 ? -21.404 -2.033 12.847 1.00 95.56 170 ILE A C 1
ATOM 1374 O O . ILE A 1 170 ? -20.221 -1.847 13.112 1.00 95.56 170 ILE A O 1
ATOM 1378 N N . ASP A 1 171 ? -22.267 -2.494 13.750 1.00 92.50 171 ASP A N 1
ATOM 1379 C CA . ASP A 1 171 ? -21.894 -2.681 15.160 1.00 92.50 171 ASP A CA 1
ATOM 1380 C C . ASP A 1 171 ? -21.197 -4.016 15.436 1.00 92.50 171 ASP A C 1
ATOM 1382 O O . ASP A 1 171 ? -20.442 -4.122 16.399 1.00 92.50 171 ASP A O 1
ATOM 1386 N N . ASN A 1 172 ? -21.433 -5.025 14.594 1.00 94.19 172 ASN A N 1
ATOM 1387 C CA . ASN A 1 172 ? -20.914 -6.385 14.753 1.00 94.19 172 ASN A CA 1
ATOM 1388 C C . ASN A 1 172 ? -19.861 -6.734 13.688 1.00 94.19 172 ASN A C 1
ATOM 1390 O O . ASN A 1 172 ? -19.925 -7.784 13.051 1.00 94.19 172 ASN A O 1
ATOM 1394 N N . MET A 1 173 ? -18.933 -5.811 13.439 1.00 95.69 173 MET A N 1
ATOM 1395 C CA . MET A 1 173 ? -17.843 -5.983 12.481 1.00 95.69 173 MET A CA 1
ATOM 1396 C C . MET A 1 173 ? -16.566 -5.360 13.038 1.00 95.69 173 MET A C 1
ATOM 1398 O O . MET A 1 173 ? -16.611 -4.309 13.673 1.00 95.69 173 MET A O 1
ATOM 1402 N N . ILE A 1 174 ? -15.436 -6.014 12.778 1.00 96.62 174 ILE A N 1
ATOM 1403 C CA . ILE A 1 174 ? -14.100 -5.530 13.120 1.00 96.62 174 ILE A CA 1
ATOM 1404 C C . ILE A 1 174 ? -13.276 -5.509 11.831 1.00 96.62 174 ILE A C 1
ATOM 1406 O O . ILE A 1 174 ? -13.233 -6.493 11.093 1.00 96.62 174 ILE A O 1
ATOM 1410 N N . LEU A 1 175 ? -12.658 -4.369 11.548 1.00 95.25 175 LEU A N 1
ATOM 1411 C CA . LEU A 1 175 ? -11.758 -4.137 10.424 1.00 95.25 175 LEU A CA 1
ATOM 1412 C C . LEU A 1 175 ? -10.339 -4.561 10.805 1.00 95.25 175 LEU A C 1
ATOM 1414 O O . LEU A 1 175 ? -9.929 -4.400 11.951 1.00 95.25 175 LEU A O 1
ATOM 1418 N N . THR A 1 176 ? -9.567 -5.073 9.849 1.00 92.81 176 THR A N 1
ATOM 1419 C CA . THR A 1 176 ? -8.166 -5.451 10.074 1.00 92.81 176 THR A CA 1
ATOM 1420 C C . THR A 1 176 ? -7.340 -5.350 8.791 1.00 92.81 176 THR A C 1
ATOM 1422 O O . THR A 1 176 ? -7.893 -5.268 7.689 1.00 92.81 176 THR A O 1
ATOM 1425 N N . GLY A 1 177 ? -6.011 -5.333 8.924 1.00 88.88 177 GLY A N 1
ATOM 1426 C CA . GLY A 1 177 ? -5.081 -5.233 7.804 1.00 88.88 177 GLY A CA 1
ATOM 1427 C C . GLY A 1 177 ? -5.320 -3.987 6.949 1.00 88.88 177 GLY A C 1
ATOM 1428 O O . GLY A 1 177 ? -5.460 -2.879 7.464 1.00 88.88 177 GLY A O 1
ATOM 1429 N N . ALA A 1 178 ? -5.376 -4.175 5.630 1.00 86.44 178 ALA A N 1
ATOM 1430 C CA . ALA A 1 178 ? -5.581 -3.085 4.676 1.00 86.44 178 ALA A CA 1
ATOM 1431 C C . ALA A 1 178 ? -6.986 -2.459 4.740 1.00 86.44 178 ALA A C 1
ATOM 1433 O O . ALA A 1 178 ? -7.180 -1.409 4.150 1.00 86.44 178 ALA A O 1
ATOM 1434 N N . SER A 1 179 ? -7.951 -3.075 5.434 1.00 90.19 179 SER A N 1
ATOM 1435 C CA . SER A 1 179 ? -9.323 -2.559 5.552 1.00 90.19 179 SER A CA 1
ATOM 1436 C C . SER A 1 179 ? -9.535 -1.626 6.746 1.00 90.19 179 SER A C 1
ATOM 1438 O O . SER A 1 179 ? -10.668 -1.218 6.993 1.00 90.19 179 SER A O 1
ATOM 1440 N N . LEU A 1 180 ? -8.492 -1.335 7.528 1.00 92.44 180 LEU A N 1
ATOM 1441 C CA . LEU A 1 180 ? -8.589 -0.410 8.654 1.00 92.44 180 LEU A CA 1
ATOM 1442 C C . LEU A 1 180 ? -8.950 1.010 8.195 1.00 92.44 180 LEU A C 1
ATOM 1444 O O . LEU A 1 180 ? -8.544 1.462 7.129 1.00 92.44 180 LEU A O 1
ATOM 1448 N N . SER A 1 181 ? -9.671 1.739 9.048 1.00 94.56 181 SER A N 1
ATOM 1449 C CA . SER A 1 181 ? -10.148 3.096 8.757 1.00 94.56 181 SER A CA 1
ATOM 1450 C C . SER A 1 181 ? -9.036 4.148 8.815 1.00 94.56 181 SER A C 1
ATOM 1452 O O . SER A 1 181 ? -8.720 4.704 9.872 1.00 94.56 181 SER A O 1
ATOM 1454 N N . PHE A 1 182 ? -8.399 4.383 7.675 1.00 91.38 182 PHE A N 1
ATOM 1455 C CA . PHE A 1 182 ? -7.223 5.237 7.530 1.00 91.38 182 PHE A CA 1
ATOM 1456 C C . PHE A 1 182 ? -7.358 6.100 6.272 1.00 91.38 182 PHE A C 1
ATOM 1458 O O . PHE A 1 182 ? -8.126 5.782 5.363 1.00 91.38 182 PHE A O 1
ATOM 1465 N N . THR A 1 183 ? -6.598 7.193 6.192 1.00 88.25 183 THR A N 1
ATOM 1466 C CA . THR A 1 183 ? -6.477 7.923 4.923 1.00 88.25 183 THR A CA 1
ATOM 1467 C C . THR A 1 183 ? -5.637 7.124 3.925 1.00 88.25 183 THR A C 1
ATOM 1469 O O . THR A 1 183 ? -4.732 6.377 4.314 1.00 88.25 183 THR A O 1
ATOM 1472 N N . TYR A 1 184 ? -5.922 7.309 2.634 1.00 79.38 184 TYR A N 1
ATOM 1473 C CA . TYR A 1 184 ? -5.237 6.642 1.520 1.00 79.38 184 TYR A CA 1
ATOM 1474 C C . TYR A 1 184 ? -3.705 6.730 1.633 1.00 79.38 184 TYR A C 1
ATOM 1476 O O . TYR A 1 184 ? -2.994 5.729 1.520 1.00 79.38 184 TYR A O 1
ATOM 1484 N N . GLU A 1 185 ? -3.185 7.924 1.931 1.00 77.88 185 GLU A N 1
ATOM 1485 C CA . GLU A 1 185 ? -1.749 8.169 2.063 1.00 77.88 185 GLU A CA 1
ATOM 1486 C C . GLU A 1 185 ? -1.150 7.296 3.168 1.00 77.88 185 GLU A C 1
ATOM 1488 O O . GLU A 1 185 ? -0.091 6.690 2.993 1.00 77.88 185 GLU A O 1
ATOM 1493 N N . THR A 1 186 ? -1.861 7.174 4.288 1.00 81.06 186 THR A N 1
ATOM 1494 C CA . THR A 1 186 ? -1.383 6.458 5.470 1.00 81.06 186 THR A CA 1
ATOM 1495 C C . THR A 1 186 ? -1.348 4.953 5.242 1.00 81.06 186 THR A C 1
ATOM 1497 O O . THR A 1 186 ? -0.358 4.295 5.572 1.00 81.06 186 THR A O 1
ATOM 1500 N N . ILE A 1 187 ? -2.388 4.393 4.619 1.00 77.75 187 ILE A N 1
ATOM 1501 C CA . ILE A 1 187 ? -2.418 2.965 4.280 1.00 77.75 187 ILE A CA 1
ATOM 1502 C C . ILE A 1 187 ? -1.265 2.633 3.350 1.00 77.75 187 ILE A C 1
ATOM 1504 O O . ILE A 1 187 ? -0.489 1.719 3.631 1.00 77.75 187 ILE A O 1
ATOM 1508 N N . PHE A 1 188 ? -1.110 3.396 2.268 1.00 71.62 188 PHE A N 1
ATOM 1509 C CA . PHE A 1 188 ? -0.054 3.147 1.300 1.00 71.62 188 PHE A CA 1
ATOM 1510 C C . PHE A 1 188 ? 1.343 3.193 1.932 1.00 71.62 188 PHE A C 1
ATOM 1512 O O . PHE A 1 188 ? 2.188 2.348 1.622 1.00 71.62 188 PHE A O 1
ATOM 1519 N N . MET A 1 189 ? 1.591 4.176 2.799 1.00 70.06 189 MET A N 1
ATOM 1520 C CA . MET A 1 189 ? 2.922 4.482 3.321 1.00 70.06 189 MET A CA 1
ATOM 1521 C C . MET A 1 189 ? 3.336 3.627 4.517 1.00 70.06 189 MET A C 1
ATOM 1523 O O . MET A 1 189 ? 4.522 3.324 4.686 1.00 70.06 189 MET A O 1
ATOM 1527 N N . VAL A 1 190 ? 2.383 3.268 5.374 1.00 69.56 190 VAL A N 1
ATOM 1528 C CA . VAL A 1 190 ? 2.703 2.844 6.739 1.00 69.56 190 VAL A CA 1
ATOM 1529 C C . VAL A 1 190 ? 2.270 1.403 7.020 1.00 69.56 190 VAL A C 1
ATOM 1531 O O . VAL A 1 190 ? 3.009 0.653 7.654 1.00 69.56 190 VAL A O 1
ATOM 1534 N N . MET A 1 191 ? 1.126 0.975 6.483 1.00 69.12 191 MET A N 1
ATOM 1535 C CA . MET A 1 191 ? 0.330 -0.134 7.038 1.00 69.12 191 MET A CA 1
ATOM 1536 C C . MET A 1 191 ? 0.404 -1.449 6.242 1.00 69.12 191 MET A C 1
ATOM 1538 O O . MET A 1 191 ? -0.430 -2.332 6.402 1.00 69.12 191 MET A O 1
ATOM 1542 N N . ARG A 1 192 ? 1.369 -1.601 5.327 1.00 69.44 192 ARG A N 1
ATOM 1543 C CA . ARG A 1 192 ? 1.393 -2.722 4.354 1.00 69.44 192 ARG A CA 1
ATOM 1544 C C . ARG A 1 192 ? 2.515 -3.730 4.563 1.00 69.44 192 ARG A C 1
ATOM 1546 O O . ARG A 1 192 ? 2.732 -4.595 3.719 1.00 69.44 192 ARG A O 1
ATOM 1553 N N . ASN A 1 193 ? 3.230 -3.613 5.675 1.00 75.69 193 ASN A N 1
ATOM 1554 C CA . ASN A 1 193 ? 4.312 -4.523 6.025 1.00 75.69 193 ASN A CA 1
ATOM 1555 C C . ASN A 1 193 ? 3.761 -5.716 6.816 1.00 75.69 193 ASN A C 1
ATOM 1557 O O . ASN A 1 193 ? 2.846 -5.553 7.614 1.00 75.69 193 ASN A O 1
ATOM 1561 N N . PHE A 1 194 ? 4.354 -6.902 6.652 1.00 82.81 194 PHE A N 1
ATOM 1562 C CA . PHE A 1 194 ? 3.917 -8.130 7.335 1.00 82.81 194 PHE A CA 1
ATOM 1563 C C . PHE A 1 194 ? 3.665 -7.982 8.848 1.00 82.81 194 PHE A C 1
ATOM 1565 O O . PHE A 1 194 ? 2.610 -8.435 9.289 1.00 82.81 194 PHE A O 1
ATOM 1572 N N . PRO A 1 195 ? 4.533 -7.308 9.637 1.00 83.19 195 PRO A N 1
ATOM 1573 C CA . PRO A 1 195 ? 4.278 -7.117 11.066 1.00 83.19 195 PRO A CA 1
ATOM 1574 C C . PRO A 1 195 ? 2.947 -6.414 11.355 1.00 83.19 195 PRO A C 1
ATOM 1576 O O . PRO A 1 195 ? 2.280 -6.748 12.328 1.00 83.19 195 PRO A O 1
ATOM 1579 N N . TRP A 1 196 ? 2.526 -5.496 10.479 1.00 82.56 196 TRP A N 1
ATOM 1580 C CA . TRP A 1 196 ? 1.263 -4.777 10.610 1.00 82.56 196 TRP A CA 1
ATOM 1581 C C . TRP A 1 196 ? 0.052 -5.696 10.502 1.00 82.56 196 TRP A C 1
ATOM 1583 O O . TRP A 1 196 ? -0.839 -5.693 11.353 1.00 82.56 196 TRP A O 1
ATOM 1593 N N . CYS A 1 197 ? 0.026 -6.493 9.436 1.00 87.19 197 CYS A N 1
ATOM 1594 C CA . CYS A 1 197 ? -1.072 -7.407 9.168 1.00 87.19 197 CYS A CA 1
ATOM 1595 C C . CYS A 1 197 ? -1.196 -8.447 10.286 1.00 87.19 197 CYS A C 1
ATOM 1597 O O . CYS A 1 197 ? -2.308 -8.765 10.695 1.00 87.19 197 CYS A O 1
ATOM 1599 N N . THR A 1 198 ? -0.067 -8.925 10.819 1.00 88.81 198 THR A N 1
ATOM 1600 C CA . THR A 1 198 ? -0.060 -9.848 11.959 1.00 88.81 198 THR A CA 1
ATOM 1601 C C . THR A 1 198 ? -0.623 -9.184 13.211 1.00 88.81 198 THR A C 1
ATOM 1603 O O . THR A 1 198 ? -1.557 -9.710 13.809 1.00 88.81 198 THR A O 1
ATOM 1606 N N . GLN A 1 199 ? -0.110 -8.005 13.576 1.00 89.69 199 GLN A N 1
ATOM 1607 C CA . GLN A 1 199 ? -0.495 -7.322 14.808 1.00 89.69 199 GLN A CA 1
ATOM 1608 C C . GLN A 1 199 ? -1.982 -6.943 14.820 1.00 89.69 199 GLN A C 1
ATOM 1610 O O . GLN A 1 199 ? -2.706 -7.212 15.775 1.00 89.69 199 GLN A O 1
ATOM 1615 N N . THR A 1 200 ? -2.457 -6.349 13.727 1.00 91.88 200 THR A N 1
ATOM 1616 C CA . THR A 1 200 ? -3.859 -5.935 13.594 1.00 91.88 200 THR A CA 1
ATOM 1617 C C . THR A 1 200 ? -4.803 -7.124 13.451 1.00 91.88 200 THR A C 1
ATOM 1619 O O . THR A 1 200 ? -5.943 -7.058 13.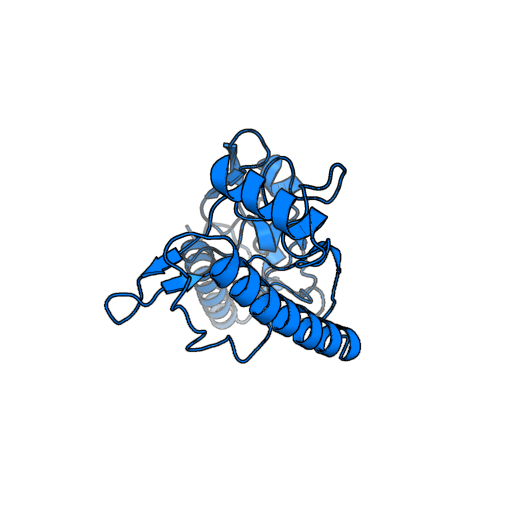914 1.00 91.88 200 THR A O 1
ATOM 1622 N N . GLY A 1 201 ? -4.354 -8.224 12.841 1.00 93.81 201 GLY A N 1
ATOM 1623 C CA . GLY A 1 201 ? -5.111 -9.474 12.785 1.00 93.81 201 GLY A CA 1
ATOM 1624 C C . GLY A 1 201 ? -5.313 -10.076 14.173 1.00 93.81 201 GLY A C 1
ATOM 1625 O O . GLY A 1 201 ? -6.427 -10.464 14.522 1.00 93.81 201 GLY A O 1
ATOM 1626 N N . GLU A 1 202 ? -4.257 -10.089 14.984 1.00 94.06 202 GLU A N 1
ATOM 1627 C CA . GLU A 1 202 ? -4.291 -10.606 16.350 1.00 94.06 202 GLU A CA 1
ATOM 1628 C C . GLU A 1 202 ? -5.212 -9.778 17.258 1.00 94.06 202 GLU A C 1
ATOM 1630 O O . GLU A 1 202 ? -6.109 -10.337 17.891 1.00 94.06 202 GLU A O 1
ATOM 1635 N N . ILE A 1 203 ? -5.080 -8.445 17.230 1.00 93.31 203 ILE A N 1
ATOM 1636 C CA . ILE A 1 203 ? -5.963 -7.525 17.968 1.00 93.31 203 ILE A CA 1
ATOM 1637 C C . ILE A 1 203 ? -7.426 -7.750 17.579 1.00 93.31 203 ILE A C 1
ATOM 1639 O O . ILE A 1 203 ? -8.288 -7.859 18.450 1.00 93.31 203 ILE A O 1
ATOM 1643 N N . ALA A 1 204 ? -7.720 -7.844 16.278 1.00 95.12 204 ALA A N 1
ATOM 1644 C CA . ALA A 1 204 ? -9.081 -8.056 15.796 1.00 95.12 204 ALA A CA 1
ATOM 1645 C C . ALA A 1 204 ? -9.657 -9.406 16.256 1.00 95.12 204 ALA A C 1
ATOM 1647 O O . ALA A 1 204 ? -10.814 -9.473 16.676 1.00 95.12 204 ALA A O 1
ATOM 1648 N N . GLY A 1 205 ? -8.851 -10.472 16.217 1.00 95.50 205 GLY A N 1
ATOM 1649 C CA . GLY A 1 205 ? -9.242 -11.795 16.702 1.00 95.50 205 GLY A CA 1
ATOM 1650 C C . GLY A 1 205 ? -9.516 -11.813 18.207 1.00 95.50 205 GLY A C 1
ATOM 1651 O O . GLY A 1 205 ? -10.548 -12.328 18.641 1.00 95.50 205 GLY A O 1
ATOM 1652 N N . TYR A 1 206 ? -8.642 -11.193 19.001 1.00 94.19 206 TYR A N 1
ATOM 1653 C CA . TYR A 1 206 ? -8.823 -11.082 20.447 1.00 94.19 206 TYR A CA 1
ATOM 1654 C C . TYR A 1 206 ? -10.058 -10.251 20.813 1.00 94.19 206 TYR A C 1
ATOM 1656 O O . TYR A 1 206 ? -10.873 -10.667 21.637 1.00 94.19 206 TYR A O 1
ATOM 1664 N N . ALA A 1 207 ? -10.260 -9.121 20.135 1.00 94.56 207 ALA A N 1
ATOM 1665 C CA . ALA A 1 207 ? -11.441 -8.281 20.294 1.00 94.56 207 ALA A CA 1
ATOM 1666 C C . ALA A 1 207 ? -12.743 -9.050 20.015 1.00 94.56 207 ALA A C 1
ATOM 1668 O O . ALA A 1 207 ? -13.722 -8.928 20.756 1.00 94.56 207 ALA A O 1
ATOM 1669 N N . ALA A 1 208 ? -12.762 -9.872 18.963 1.00 95.69 208 ALA A N 1
ATOM 1670 C CA . ALA A 1 208 ? -13.910 -10.712 18.647 1.00 95.69 208 ALA A CA 1
ATOM 1671 C C . ALA A 1 208 ? -14.190 -11.733 19.764 1.00 95.69 208 ALA A C 1
ATOM 1673 O O . ALA A 1 208 ? -15.341 -11.886 20.172 1.00 95.69 208 ALA A O 1
ATOM 1674 N N . ALA A 1 209 ? -13.151 -12.381 20.301 1.00 95.62 209 ALA A N 1
ATOM 1675 C CA . ALA A 1 209 ? -13.290 -13.329 21.407 1.00 95.62 209 ALA A CA 1
ATOM 1676 C C . ALA A 1 209 ? -13.845 -12.661 22.678 1.00 95.62 209 ALA A C 1
ATOM 1678 O O . ALA A 1 209 ? -14.81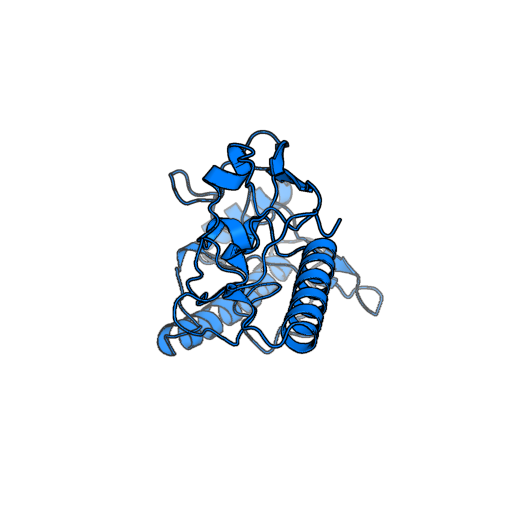7 -13.156 23.249 1.00 95.62 209 ALA A O 1
ATOM 1679 N N . LEU A 1 210 ? -13.305 -11.499 23.065 1.00 93.69 210 LEU A N 1
ATOM 1680 C CA . LEU A 1 210 ? -13.798 -10.726 24.211 1.00 93.69 210 LEU A CA 1
ATOM 1681 C C . LEU A 1 210 ? -15.250 -10.272 24.036 1.00 93.69 210 LEU A C 1
ATOM 1683 O O . LEU A 1 210 ? -16.030 -10.303 24.987 1.00 93.69 210 LEU A O 1
ATOM 1687 N N . SER A 1 211 ? -15.624 -9.866 22.819 1.00 95.12 211 SER A N 1
ATOM 1688 C CA . SER A 1 211 ? -16.999 -9.458 22.500 1.00 95.12 211 SER A CA 1
ATOM 1689 C C . SER A 1 211 ? -17.988 -10.599 22.755 1.00 95.12 211 SER A C 1
ATOM 1691 O O . SER A 1 211 ? -19.051 -10.383 23.337 1.00 95.12 211 SER A O 1
ATOM 1693 N N . ILE A 1 212 ? -17.616 -11.825 22.368 1.00 96.25 212 ILE A N 1
ATOM 1694 C CA . ILE A 1 212 ? -18.423 -13.032 22.590 1.00 96.25 212 ILE A CA 1
ATOM 1695 C C . ILE A 1 212 ? -18.493 -13.371 24.081 1.00 96.25 212 ILE A C 1
ATOM 1697 O O . ILE A 1 212 ? -19.586 -13.599 24.594 1.00 96.25 212 ILE A O 1
ATOM 1701 N N . GLU A 1 213 ? -17.356 -13.378 24.781 1.00 95.38 213 GLU A N 1
ATOM 1702 C CA . GLU A 1 213 ? -17.282 -13.706 26.212 1.00 95.38 213 GLU A CA 1
ATOM 1703 C C . GLU A 1 213 ? -18.143 -12.765 27.065 1.00 95.38 213 GLU A C 1
ATOM 1705 O O . GLU A 1 213 ? -18.878 -13.206 27.948 1.00 95.38 213 GLU A O 1
ATOM 1710 N N . GLN A 1 214 ? -18.095 -11.467 26.767 1.00 94.94 214 GLN A N 1
ATOM 1711 C CA . GLN A 1 214 ? -18.848 -10.442 27.492 1.00 94.94 214 GLN A CA 1
ATOM 1712 C C . GLN A 1 214 ? -20.283 -10.267 26.969 1.00 94.94 214 GLN A C 1
ATOM 1714 O O . GLN A 1 214 ? -21.060 -9.519 27.562 1.00 94.94 214 GLN A O 1
ATOM 1719 N N . ASN A 1 215 ? -20.649 -10.948 25.877 1.00 95.62 215 ASN A N 1
ATOM 1720 C CA . ASN A 1 215 ? -21.929 -10.805 25.181 1.00 95.62 215 ASN A CA 1
ATOM 1721 C C . ASN A 1 215 ? -22.257 -9.339 24.825 1.00 95.62 215 ASN A C 1
ATOM 1723 O O . ASN A 1 215 ? -23.358 -8.833 25.068 1.00 95.62 215 ASN A O 1
ATOM 1727 N N . ILE A 1 216 ? -21.275 -8.640 24.257 1.00 95.81 216 ILE A N 1
ATOM 1728 C CA . ILE A 1 216 ? -21.392 -7.250 23.806 1.00 95.81 216 ILE A CA 1
ATOM 1729 C C . ILE A 1 216 ? -20.907 -7.107 22.362 1.00 95.81 216 ILE A C 1
ATOM 1731 O O . ILE A 1 216 ? -20.158 -7.928 21.849 1.00 95.81 216 ILE A O 1
ATOM 1735 N N . SER A 1 217 ? -21.321 -6.034 21.690 1.00 95.06 217 SER A N 1
ATOM 1736 C CA . SER A 1 217 ? -20.772 -5.671 20.380 1.00 95.06 217 SER A CA 1
ATOM 1737 C C . SER A 1 217 ? -19.322 -5.178 20.506 1.00 95.06 217 SER A C 1
ATOM 1739 O O . SER A 1 217 ? -19.043 -4.467 21.477 1.00 95.06 217 SER A O 1
ATOM 1741 N N . PRO A 1 218 ? -18.453 -5.382 19.498 1.00 94.44 218 PRO A N 1
ATOM 1742 C CA . PRO A 1 218 ? -17.085 -4.853 19.476 1.00 94.44 218 PRO A CA 1
ATOM 1743 C C . PRO A 1 218 ? -16.958 -3.369 19.846 1.00 94.44 218 PRO A C 1
ATOM 1745 O O . PRO A 1 218 ? -16.051 -2.989 20.577 1.00 94.44 218 PRO A O 1
ATOM 1748 N N . LYS A 1 219 ? -17.914 -2.528 19.432 1.00 94.25 219 LYS A N 1
ATOM 1749 C CA . LYS A 1 219 ? -17.945 -1.090 19.766 1.00 94.25 219 LYS A CA 1
ATOM 1750 C C . LYS A 1 219 ? -18.106 -0.763 21.253 1.00 94.25 219 LYS A C 1
ATOM 1752 O O . LYS A 1 219 ? -17.860 0.361 21.669 1.00 94.25 219 LYS A O 1
ATOM 1757 N N . LYS A 1 220 ? -18.574 -1.722 22.053 1.00 93.56 220 LYS A N 1
ATOM 1758 C CA . LYS A 1 220 ? -18.752 -1.573 23.504 1.00 93.56 220 LYS A CA 1
ATOM 1759 C C . LYS A 1 220 ? -17.542 -2.071 24.291 1.00 93.56 220 LYS A C 1
ATOM 1761 O O . LYS A 1 220 ? -17.539 -1.935 25.512 1.00 93.56 220 LYS A O 1
ATOM 1766 N N . LEU A 1 221 ? -16.540 -2.649 23.622 1.00 91.25 221 LEU A N 1
ATOM 1767 C CA . LEU A 1 221 ? -15.299 -3.045 24.273 1.00 91.25 221 LEU A CA 1
ATOM 1768 C C . LEU A 1 221 ? -14.584 -1.811 24.814 1.00 91.25 221 LEU A C 1
ATOM 1770 O O . LEU A 1 221 ? -14.382 -0.826 24.104 1.00 91.25 221 LEU A O 1
ATOM 1774 N N . VAL A 1 222 ? -14.162 -1.899 26.070 1.00 84.75 222 VAL A N 1
ATOM 1775 C CA . VAL A 1 222 ? -13.317 -0.886 26.695 1.00 84.75 222 VAL A CA 1
ATOM 1776 C C . VAL A 1 222 ? -11.906 -1.446 26.787 1.00 84.75 222 VAL A C 1
ATOM 1778 O O . VAL A 1 222 ? -11.649 -2.376 27.549 1.00 84.75 222 VAL A O 1
ATOM 1781 N N . TRP A 1 223 ? -10.985 -0.863 26.027 1.00 75.88 223 TRP A N 1
ATOM 1782 C CA . TRP A 1 223 ? -9.566 -1.200 26.088 1.00 75.88 223 TRP A CA 1
ATOM 1783 C C . TRP A 1 223 ? -8.921 -0.414 27.222 1.00 75.88 223 TRP A C 1
ATOM 1785 O O . TRP A 1 223 ? -8.560 0.746 27.061 1.00 75.88 223 TRP A O 1
ATOM 1795 N N . GLN A 1 224 ? -8.859 -1.022 28.406 1.00 60.75 224 GLN A N 1
ATOM 1796 C CA . GLN A 1 224 ? -8.218 -0.419 29.585 1.00 60.75 224 GLN A CA 1
ATOM 1797 C C . GLN A 1 224 ? -6.747 -0.821 29.722 1.00 60.75 224 GLN A C 1
ATOM 1799 O O . GLN A 1 224 ? -6.026 -0.278 30.556 1.00 60.75 224 GLN A O 1
ATOM 1804 N N . THR A 1 225 ? -6.302 -1.791 28.927 1.00 58.34 225 THR A N 1
ATOM 1805 C CA . THR A 1 225 ? -4.928 -2.285 28.916 1.00 58.34 225 THR A CA 1
ATOM 1806 C C . THR A 1 225 ? -4.504 -2.436 27.458 1.00 58.34 225 THR A C 1
ATOM 1808 O O . THR A 1 225 ? -5.284 -2.998 26.680 1.00 58.34 225 THR A O 1
ATOM 1811 N N . PRO A 1 226 ? -3.325 -1.922 27.067 1.00 58.16 226 PRO A N 1
ATOM 1812 C CA . PRO A 1 226 ? -2.762 -2.190 25.750 1.00 58.16 226 PRO A CA 1
ATOM 1813 C C . PRO A 1 226 ? -2.732 -3.701 25.506 1.00 58.16 226 PRO A C 1
ATOM 1815 O O . PRO A 1 226 ? -2.367 -4.461 26.405 1.00 58.16 226 PRO A O 1
ATOM 1818 N N . TYR A 1 227 ? -3.159 -4.147 24.322 1.00 65.56 227 TYR A N 1
ATOM 1819 C CA . TYR A 1 227 ? -3.071 -5.567 23.965 1.00 65.56 227 TYR A CA 1
ATOM 1820 C C . TYR A 1 227 ? -1.605 -6.032 23.894 1.00 65.56 227 TYR A C 1
ATOM 1822 O O . TYR A 1 227 ? -1.307 -7.182 24.210 1.00 65.56 227 TYR A O 1
ATOM 1830 N N . PHE A 1 228 ? -0.701 -5.115 23.529 1.00 60.38 228 PHE A N 1
ATOM 1831 C CA . PHE A 1 228 ? 0.746 -5.302 23.527 1.00 60.38 228 PHE A CA 1
ATOM 1832 C C . PHE A 1 228 ? 1.460 -4.332 24.463 1.00 60.38 228 PHE A C 1
ATOM 1834 O O . PHE A 1 228 ? 1.015 -3.166 24.529 1.00 60.38 228 PHE A O 1
#

Secondary structure (DSSP, 8-state):
-HHHHHHHHHHHHHT-S-TTTTPPPPPSTTS-SSS-SS-SS-EEEE-SSTT-EEEEPPP-GGG---TTT-HHHHHHHHHHHHHHHHHHHHHHHHHSTT-TT-------SS---SS-----BSS-B-HHHHHHT---TTB-SPPEEEEETTTTTEEEEE--BGGGGSBSS-TT----GGGSSB-HHHHHHHS-SHHHHHHHHHHHHHHHHHHHHTT--GGG----S---

Sequence (228 aa):
DPMLSKLIEQARAAGDIPPDLYRPRMSGSGVYGDYYIGHPTLDLSPIRANGSYILWQNVPYEWKLHMDDNPEHETRADEMLRSFVEVEAQFLKKYVPGFEASTITDIGQYVGIRDGRHPVGEYVFSLEDAISGKSFPDAVTSPLTKTFYWEEFKSHTFEIPFRCFLPKTIDNMILTGASLSFTYETIFMVMRNFPWCTQTGEIAGYAAALSIEQNISPKKLVWQTPYF